Protein AF-A0ABD0YC78-F1 (afdb_monomer_lite)

Foldseek 3Di:
DDDDDDDDDDDDDDDDDDDDDDDDDDDDDDDDDDDDDDDDDDDDDDDDDDDDDDDDDDDDDDDDDDDDDDDDDDDDDDDDDDDDDDDPDPPDPDQDLALQPDDAAWAWDPVDFQKIFIHHGSHTDDIDGQDDCQRTDDRRDGHNAVDDDAFDQDQFAWAADQPWQQWIWTHHHRHTDIDGHPDCWGQARVVSGTDHDDPVRHSWHFFCVVAAQAKTATPNDQQKIFGHHPRGGSHIHGDPDPQWGADRVVSDTDHADPDAAWADDPPAFQKIWGWDDDPPRGTDTDIDGHDPQWGADRVVRDTDRHDD

Radius of gyration: 33.47 Å; chains: 1; bounding box: 71×98×92 Å

InterPro domains:
  IPR002557 Chitin binding domain [PF01607] (152-203)
  IPR002557 Chitin binding domain [PF01607] (257-305)
  IPR002557 Chitin binding domain [PS50940] (149-205)
  IPR002557 Chitin binding domain [PS50940] (254-303)
  IPR002557 Chitin binding domain [SM00494] (150-205)
  IPR002557 Chitin binding domain [SM00494] (251-306)
  IPR036508 Chitin binding domain superfamily [SSF57625] (145-208)
  IPR036508 Chitin binding domain superfamily [SSF57625] (256-305)

Structure (mmCIF, N/CA/C/O backbone):
data_AF-A0ABD0YC78-F1
#
_entry.id   AF-A0ABD0YC78-F1
#
loop_
_atom_site.group_PDB
_atom_site.id
_atom_site.type_symbol
_atom_site.label_atom_id
_atom_site.label_alt_id
_atom_site.label_comp_id
_atom_site.label_asym_id
_atom_site.label_entity_id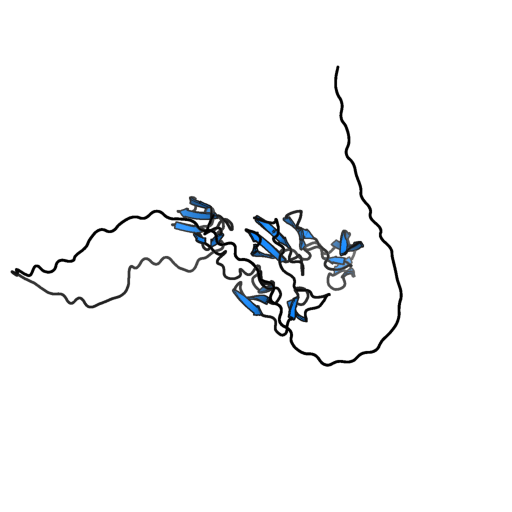
_atom_site.label_seq_id
_atom_site.pdbx_PDB_ins_code
_atom_site.Cartn_x
_atom_site.Cartn_y
_atom_site.Cartn_z
_atom_site.occupancy
_atom_site.B_iso_or_equiv
_atom_site.auth_seq_id
_atom_site.auth_comp_id
_atom_site.auth_asym_id
_atom_site.auth_atom_id
_atom_site.pdbx_PDB_model_num
ATOM 1 N N . MET A 1 1 ? -50.720 35.009 -24.749 1.00 33.09 1 MET A N 1
ATOM 2 C CA . MET A 1 1 ? -50.830 36.022 -23.675 1.00 33.09 1 MET A CA 1
ATOM 3 C C . MET A 1 1 ? -49.941 35.569 -22.532 1.00 33.09 1 MET A C 1
ATOM 5 O O . MET A 1 1 ? -50.171 34.441 -22.140 1.00 33.09 1 MET A O 1
ATOM 9 N N . LYS A 1 2 ? -48.999 36.417 -22.067 1.00 34.75 2 LYS A N 1
ATOM 10 C CA . LYS A 1 2 ? -48.222 36.370 -20.795 1.00 34.75 2 LYS A CA 1
ATOM 11 C C . LYS A 1 2 ? -47.576 35.023 -20.378 1.00 34.75 2 LYS A C 1
ATOM 13 O O . LYS A 1 2 ? -48.220 33.992 -20.393 1.00 34.75 2 LYS A O 1
ATOM 18 N N . GLU A 1 3 ? -46.329 34.940 -19.927 1.00 37.84 3 GLU A N 1
ATOM 19 C CA . GLU A 1 3 ? -45.264 35.925 -19.686 1.00 37.84 3 GLU A CA 1
ATOM 20 C C . GLU A 1 3 ? -43.910 35.181 -19.715 1.00 37.84 3 GLU A C 1
ATOM 22 O O . GLU A 1 3 ? -43.884 33.951 -19.699 1.00 37.84 3 GLU A O 1
ATOM 27 N N . ALA A 1 4 ? -42.789 35.904 -19.775 1.00 38.41 4 ALA A N 1
ATOM 28 C CA . ALA A 1 4 ? -41.445 35.320 -19.785 1.00 38.41 4 ALA A CA 1
ATOM 29 C C . ALA A 1 4 ? -40.557 35.990 -18.731 1.00 38.41 4 ALA A C 1
ATOM 31 O O . ALA A 1 4 ? -40.587 37.212 -18.607 1.00 38.41 4 ALA A O 1
ATOM 32 N N . VAL A 1 5 ? -39.718 35.210 -18.041 1.00 38.25 5 VAL A N 1
ATOM 33 C CA . VAL A 1 5 ? -38.558 35.712 -17.282 1.00 38.25 5 VAL A CA 1
ATOM 34 C C . VAL A 1 5 ? -37.389 34.743 -17.478 1.00 38.25 5 VAL A C 1
ATOM 36 O O . VAL A 1 5 ? -37.571 33.527 -17.471 1.00 38.25 5 VAL A O 1
ATOM 39 N N . PHE A 1 6 ? -36.193 35.292 -17.688 1.00 33.38 6 PHE A N 1
ATOM 40 C CA . PHE A 1 6 ? -34.953 34.580 -18.008 1.00 33.38 6 PHE A CA 1
ATOM 41 C C . PHE A 1 6 ? -33.788 35.242 -17.243 1.00 33.38 6 PHE A C 1
ATOM 43 O O . PHE A 1 6 ? -33.876 36.426 -16.930 1.00 33.38 6 PHE A O 1
ATOM 50 N N . PHE A 1 7 ? -32.693 34.498 -17.038 1.00 35.03 7 PHE A N 1
ATOM 51 C CA . PHE A 1 7 ? -31.395 34.917 -16.463 1.00 35.03 7 PHE A CA 1
ATOM 52 C C . PHE A 1 7 ? -31.320 35.311 -14.976 1.00 35.03 7 PHE A C 1
ATOM 54 O O . PHE A 1 7 ? -31.908 36.296 -14.554 1.00 35.03 7 PHE A O 1
ATOM 61 N N . ILE A 1 8 ? -30.378 34.672 -14.262 1.00 35.06 8 ILE A N 1
ATOM 62 C CA . ILE A 1 8 ? -29.254 35.384 -13.621 1.00 35.06 8 ILE A CA 1
ATOM 63 C C . ILE A 1 8 ? -27.955 34.596 -13.883 1.00 35.06 8 ILE A C 1
ATOM 65 O O . ILE A 1 8 ? -27.839 33.430 -13.514 1.00 35.06 8 ILE A O 1
ATOM 69 N N . LEU A 1 9 ? -26.967 35.260 -14.486 1.00 38.81 9 LEU A N 1
ATOM 70 C CA . LEU A 1 9 ? -25.542 34.922 -14.420 1.00 38.81 9 LEU A CA 1
ATOM 71 C C . LEU A 1 9 ? -24.838 36.145 -13.829 1.00 38.81 9 LEU A C 1
ATOM 73 O O . LEU A 1 9 ? -24.967 37.223 -14.400 1.00 38.81 9 LEU A O 1
ATOM 77 N N . CYS A 1 10 ? -24.057 35.979 -12.761 1.00 37.19 10 CYS A N 1
ATOM 78 C CA . CYS A 1 10 ? -23.107 36.998 -12.307 1.00 37.19 10 CYS A CA 1
ATOM 79 C C . CYS A 1 10 ? -21.804 36.335 -11.850 1.00 37.19 10 CYS A C 1
ATOM 81 O O . CYS A 1 10 ? -21.771 35.641 -10.837 1.00 37.19 10 CYS A O 1
ATOM 83 N N . ALA A 1 11 ? -20.725 36.586 -12.591 1.00 38.22 11 ALA A N 1
ATOM 84 C CA . ALA A 1 11 ? -19.365 36.420 -12.093 1.00 38.22 11 ALA A CA 1
ATOM 85 C C . ALA A 1 11 ? -18.939 37.705 -11.363 1.00 38.22 11 ALA A C 1
ATOM 87 O O . ALA A 1 11 ? -19.316 38.800 -11.777 1.00 38.22 11 ALA A O 1
ATOM 88 N N . GLY A 1 12 ? -18.138 37.577 -10.305 1.00 37.62 12 GLY A N 1
ATOM 89 C CA . GLY A 1 12 ? -17.638 38.708 -9.520 1.00 37.62 12 GLY A CA 1
ATOM 90 C C . GLY A 1 12 ? -16.152 38.564 -9.217 1.00 37.62 12 GLY A C 1
ATOM 91 O O . GLY A 1 12 ? -15.777 37.934 -8.233 1.00 37.62 12 GLY A O 1
ATOM 92 N N . PHE A 1 13 ? -15.309 39.148 -10.067 1.00 32.75 13 PHE A N 1
ATOM 93 C CA . PHE A 1 13 ? -13.886 39.360 -9.789 1.00 32.75 13 PHE A CA 1
ATOM 94 C C . PHE A 1 13 ? -13.741 40.621 -8.927 1.00 32.75 13 PHE A C 1
ATOM 96 O O . PHE A 1 13 ? -14.300 41.657 -9.282 1.00 32.75 13 PHE A O 1
ATOM 103 N N . VAL A 1 14 ? -12.955 40.575 -7.847 1.00 41.91 14 VAL A N 1
ATOM 104 C CA . VAL A 1 14 ? -12.524 41.784 -7.124 1.00 41.91 14 VAL A CA 1
ATOM 105 C C . VAL A 1 14 ? -11.009 41.755 -6.967 1.00 41.91 14 VAL A C 1
ATOM 107 O O . VAL A 1 14 ? -10.459 40.981 -6.188 1.00 41.91 14 VAL A O 1
ATOM 110 N N . LEU A 1 15 ? -10.341 42.619 -7.729 1.00 36.28 15 LEU A N 1
ATOM 111 C CA . LEU A 1 15 ? -8.956 43.020 -7.508 1.00 36.28 15 LEU A CA 1
ATOM 112 C C . LEU A 1 15 ? -8.956 44.279 -6.638 1.00 36.28 15 LEU A C 1
ATOM 114 O O . LEU A 1 15 ? -9.656 45.239 -6.954 1.00 36.28 15 LEU A O 1
ATOM 118 N N . ALA A 1 16 ? -8.131 44.302 -5.594 1.00 39.78 16 ALA A N 1
ATOM 119 C CA . ALA A 1 16 ? -7.843 45.508 -4.825 1.00 39.78 16 ALA A CA 1
ATOM 120 C C . ALA A 1 16 ? -6.333 45.599 -4.559 1.00 39.78 16 ALA A C 1
ATOM 122 O O . ALA A 1 16 ? -5.794 44.920 -3.688 1.00 39.78 16 ALA A O 1
ATOM 123 N N . HIS A 1 17 ? -5.650 46.440 -5.337 1.00 33.59 17 HIS A N 1
ATOM 124 C CA . HIS A 1 17 ? -4.273 46.862 -5.086 1.00 33.59 17 HIS A CA 1
ATOM 125 C C . HIS A 1 17 ? -4.280 48.220 -4.381 1.00 33.59 17 HIS A C 1
ATOM 127 O O . HIS A 1 17 ? -4.705 49.201 -4.984 1.00 33.59 17 HIS A O 1
ATOM 133 N N . THR A 1 18 ? -3.691 48.310 -3.187 1.00 41.38 18 THR A N 1
ATOM 134 C CA . THR A 1 18 ? -3.132 49.567 -2.656 1.00 41.38 18 THR A CA 1
ATOM 135 C C . THR A 1 18 ? -1.915 49.276 -1.779 1.00 41.38 18 THR A C 1
ATOM 137 O O . THR A 1 18 ? -2.042 48.656 -0.726 1.00 41.38 18 THR A O 1
ATOM 140 N N . HIS A 1 19 ? -0.741 49.755 -2.199 1.00 38.81 19 HIS A N 1
ATOM 141 C CA . HIS A 1 19 ? 0.405 49.967 -1.305 1.00 38.81 19 HIS A CA 1
ATOM 142 C C . HIS A 1 19 ? 0.116 51.148 -0.359 1.00 38.81 19 HIS A C 1
ATOM 144 O O . HIS A 1 19 ? -0.662 52.038 -0.710 1.00 38.81 19 HIS A O 1
ATOM 150 N N . PRO A 1 20 ? 0.787 51.205 0.802 1.00 50.81 20 PRO A N 1
ATOM 151 C CA . PRO A 1 20 ? 1.880 52.179 0.883 1.00 50.81 20 PRO A CA 1
ATOM 152 C C . PRO A 1 20 ? 3.180 51.625 1.496 1.00 50.81 20 PRO A C 1
ATOM 154 O O . PRO A 1 20 ? 3.199 50.629 2.213 1.00 50.81 20 PRO A O 1
ATOM 157 N N . GLN A 1 21 ? 4.281 52.308 1.187 1.00 45.38 21 GLN A N 1
ATOM 158 C CA . GLN A 1 21 ? 5.598 52.176 1.822 1.00 45.38 21 GLN A CA 1
ATOM 159 C C . GLN A 1 21 ? 5.680 53.109 3.040 1.00 45.38 21 GLN A C 1
ATOM 161 O O . GLN A 1 21 ? 5.222 54.239 2.917 1.00 45.38 21 GLN A O 1
ATOM 166 N N . PHE A 1 22 ? 6.334 52.708 4.141 1.00 35.59 22 PHE A N 1
ATOM 167 C CA . PHE A 1 22 ? 7.211 53.592 4.938 1.00 35.59 22 PHE A CA 1
ATOM 168 C C . PHE A 1 22 ? 8.137 52.790 5.883 1.00 35.59 22 PHE A C 1
ATOM 170 O O . PHE A 1 22 ? 7.939 51.600 6.114 1.00 35.59 22 PHE A O 1
ATOM 177 N N . ASN A 1 23 ? 9.209 53.443 6.345 1.00 34.31 23 ASN A N 1
ATOM 178 C CA . ASN A 1 23 ? 10.491 52.843 6.748 1.00 34.31 23 ASN A CA 1
ATOM 179 C C . ASN A 1 23 ? 10.675 52.496 8.245 1.00 34.31 23 ASN A C 1
ATOM 181 O O . ASN A 1 23 ? 10.179 53.193 9.120 1.00 34.31 23 ASN A O 1
ATOM 185 N N . ASN A 1 24 ? 11.575 51.526 8.481 1.00 35.75 24 ASN A N 1
ATOM 186 C CA . ASN A 1 24 ? 12.561 51.402 9.577 1.00 35.75 24 ASN A CA 1
ATOM 187 C C . ASN A 1 24 ? 12.169 51.681 11.048 1.00 35.75 24 ASN A C 1
ATOM 189 O O . ASN A 1 24 ? 12.083 52.841 11.449 1.00 35.75 24 ASN A O 1
ATOM 193 N N . LYS A 1 25 ? 12.292 50.646 11.907 1.00 32.78 25 LYS A N 1
ATOM 194 C CA . LYS A 1 25 ? 13.294 50.617 13.009 1.00 32.78 25 LYS A CA 1
ATOM 195 C C . LYS A 1 25 ? 13.407 49.262 13.746 1.00 32.78 25 LYS A C 1
ATOM 197 O O . LYS A 1 25 ? 12.453 48.785 14.336 1.00 32.78 25 LYS A O 1
ATOM 202 N N . ILE A 1 26 ? 14.620 48.704 13.702 1.00 36.53 26 ILE A N 1
ATOM 203 C CA . ILE A 1 26 ? 15.457 48.158 14.799 1.00 36.53 26 ILE A CA 1
ATOM 204 C C . ILE A 1 26 ? 14.764 47.568 16.064 1.00 36.53 26 ILE A C 1
ATOM 206 O O . ILE A 1 26 ? 14.107 48.267 16.826 1.00 36.53 26 ILE A O 1
ATOM 210 N N . VAL A 1 27 ? 15.078 46.285 16.301 1.00 38.22 27 VAL A N 1
ATOM 211 C CA . VAL A 1 27 ? 14.900 45.374 17.471 1.00 38.22 27 VAL A CA 1
ATOM 212 C C . VAL A 1 27 ? 15.685 45.908 18.707 1.00 38.22 27 VAL A C 1
ATOM 214 O O . VAL A 1 27 ? 16.769 46.441 18.457 1.00 38.22 27 VAL A O 1
ATOM 217 N N . PRO A 1 28 ? 15.242 45.804 19.999 1.00 47.34 28 PRO A N 1
ATOM 218 C CA . PRO A 1 28 ? 15.133 44.500 20.689 1.00 47.34 28 PRO A CA 1
ATOM 219 C C . PRO A 1 28 ? 14.121 44.285 21.848 1.00 47.34 28 PRO A C 1
ATOM 221 O O . PRO A 1 28 ? 13.825 45.194 22.609 1.00 47.34 28 PRO A O 1
ATOM 224 N N . ASP A 1 29 ? 13.723 43.006 21.976 1.00 33.97 29 ASP A N 1
ATOM 225 C CA . ASP A 1 29 ? 13.658 42.119 23.171 1.00 33.97 29 ASP A CA 1
ATOM 226 C C . ASP A 1 29 ? 13.006 42.564 24.515 1.00 33.97 29 ASP A C 1
ATOM 228 O O . ASP A 1 29 ? 12.782 43.736 24.789 1.00 33.97 29 ASP A O 1
ATOM 232 N N . TRP A 1 30 ? 12.795 41.567 25.387 1.00 35.56 30 TRP A N 1
ATOM 233 C CA . TRP A 1 30 ? 12.166 41.551 26.721 1.00 35.56 30 TRP A CA 1
ATOM 234 C C . TRP A 1 30 ? 10.632 41.482 26.717 1.00 35.56 30 TRP A C 1
ATOM 236 O O . TRP A 1 30 ? 9.927 42.367 26.242 1.00 35.56 30 TRP A O 1
ATOM 246 N N . GLY A 1 31 ? 10.110 40.376 27.260 1.00 29.91 31 GLY A N 1
ATOM 247 C CA . GLY A 1 31 ? 8.679 40.067 27.287 1.00 29.91 31 GLY A CA 1
ATOM 248 C C . GLY A 1 31 ? 8.011 40.295 28.644 1.00 29.91 31 GLY A C 1
ATOM 249 O O . GLY A 1 31 ? 8.639 40.698 29.620 1.00 29.91 31 GLY A O 1
ATOM 250 N N . SER A 1 32 ? 6.716 39.996 28.708 1.00 37.97 32 SER A N 1
ATOM 251 C CA . SER A 1 32 ? 5.996 39.583 29.923 1.00 37.97 32 SER A CA 1
ATOM 252 C C . SER A 1 32 ? 4.589 39.104 29.555 1.00 37.97 32 SER A C 1
ATOM 254 O O . SER A 1 32 ? 4.062 39.411 28.486 1.00 37.97 32 SER A O 1
ATOM 256 N N . GLU A 1 33 ? 4.019 38.282 30.429 1.00 32.91 33 GLU A N 1
ATOM 257 C CA . GLU A 1 33 ? 2.733 37.609 30.256 1.00 32.91 33 GLU A CA 1
ATOM 258 C C . GLU A 1 33 ? 1.562 38.600 30.280 1.00 32.91 33 GLU A C 1
ATOM 260 O O . GLU A 1 33 ? 1.473 39.414 31.195 1.00 32.91 33 GLU A O 1
ATOM 265 N N . TRP A 1 34 ? 0.596 38.453 29.366 1.00 33.41 34 TRP A N 1
ATOM 266 C CA . TRP A 1 34 ? -0.768 38.946 29.586 1.00 33.41 34 TRP A CA 1
ATOM 267 C C . TRP A 1 34 ? -1.801 37.918 29.130 1.00 33.41 34 TRP A C 1
ATOM 269 O O . TRP A 1 34 ? -1.758 37.395 28.017 1.00 33.41 34 TRP A O 1
ATOM 279 N N . TRP A 1 35 ? -2.728 37.626 30.038 1.00 31.42 35 TRP A N 1
ATOM 280 C CA . TRP A 1 35 ? -3.799 36.652 29.878 1.00 31.42 35 TRP A CA 1
ATOM 281 C C . TRP A 1 35 ? -4.974 37.251 29.105 1.00 31.42 35 TRP A C 1
ATOM 283 O O . TRP A 1 35 ? -5.515 38.266 29.536 1.00 31.42 35 TRP A O 1
ATOM 293 N N . LEU A 1 36 ? -5.459 36.571 28.061 1.00 36.22 36 LEU A N 1
ATOM 294 C CA . LEU A 1 36 ? -6.825 36.754 27.556 1.00 36.22 36 LEU A CA 1
ATOM 295 C C . LEU A 1 36 ? -7.428 35.409 27.127 1.00 36.22 36 LEU A C 1
ATOM 297 O O . LEU A 1 36 ? -7.083 34.851 26.087 1.00 36.22 36 LEU A O 1
ATOM 301 N N . ASN A 1 37 ? -8.362 34.910 27.938 1.00 33.62 37 ASN A N 1
ATOM 302 C CA . ASN A 1 37 ? -9.218 33.775 27.596 1.00 33.62 37 ASN A CA 1
ATOM 303 C C . ASN A 1 37 ? -10.311 34.219 26.606 1.00 33.62 37 ASN A C 1
ATOM 305 O O . ASN A 1 37 ? -11.051 35.152 26.928 1.00 33.62 37 ASN A O 1
ATOM 309 N N . PRO A 1 38 ? -10.525 33.525 25.476 1.00 45.53 38 PRO A N 1
ATOM 310 C CA . PRO A 1 38 ? -11.805 33.570 24.788 1.00 45.53 38 PRO A CA 1
ATOM 311 C C . PRO A 1 38 ? -12.813 32.672 25.520 1.00 45.53 38 PRO A C 1
ATOM 313 O O . PRO A 1 38 ? -12.663 31.452 25.583 1.00 45.53 38 PRO A O 1
ATOM 316 N N . VAL A 1 39 ? -13.857 33.290 26.071 1.00 34.06 39 VAL A N 1
ATOM 317 C CA . VAL A 1 39 ? -15.034 32.591 26.601 1.00 34.06 39 VAL A CA 1
ATOM 318 C C . VAL A 1 39 ? -15.729 31.854 25.454 1.00 34.06 39 VAL A C 1
ATOM 320 O O . VAL A 1 39 ? -16.165 32.486 24.494 1.00 34.06 39 VAL A O 1
ATOM 323 N N . VAL A 1 40 ? -15.870 30.531 25.561 1.00 36.34 40 VAL A N 1
ATOM 324 C CA . VAL A 1 40 ? -16.740 29.740 24.679 1.00 36.34 40 VAL A CA 1
ATOM 325 C C . VAL A 1 40 ? -17.978 29.345 25.471 1.00 36.34 40 VAL A C 1
ATOM 327 O O . VAL A 1 40 ? -17.890 28.620 26.460 1.00 36.34 40 VAL A O 1
ATOM 330 N N . SER A 1 41 ? -19.133 29.848 25.043 1.00 35.50 41 SER A N 1
ATOM 331 C CA . SER A 1 41 ? -20.428 29.563 25.660 1.00 35.50 41 SER A CA 1
ATOM 332 C C . SER A 1 41 ? -20.852 28.115 25.418 1.00 35.50 41 SER A C 1
ATOM 334 O O . SER A 1 41 ? -21.060 27.704 24.274 1.00 35.50 41 SER A O 1
ATOM 336 N N . VAL A 1 42 ? -21.040 27.366 26.504 1.00 33.94 42 VAL A N 1
ATOM 337 C CA . VAL A 1 42 ? -21.751 26.084 26.486 1.00 33.94 42 VAL A CA 1
ATOM 338 C C . VAL A 1 42 ? -23.238 26.371 26.279 1.00 33.94 42 VAL A C 1
ATOM 340 O O . VAL A 1 42 ? -23.809 27.212 26.968 1.00 33.94 42 VAL A O 1
ATOM 343 N N . CYS A 1 43 ? -23.860 25.695 25.314 1.00 33.72 43 CYS A N 1
ATOM 344 C CA . CYS A 1 43 ? -25.313 25.696 25.166 1.00 33.72 43 CYS A CA 1
ATOM 345 C C . CYS A 1 43 ? -25.877 24.511 25.953 1.00 33.72 43 CYS A C 1
ATOM 347 O O . CYS A 1 43 ? -25.851 23.383 25.457 1.00 33.72 43 CYS A O 1
ATOM 349 N N . ASP A 1 44 ? -26.369 24.766 27.164 1.00 30.22 44 ASP A N 1
ATOM 350 C CA . ASP A 1 44 ? -27.111 23.769 27.933 1.00 30.22 44 ASP A CA 1
ATOM 351 C C . ASP A 1 44 ? -28.461 23.478 27.265 1.00 30.22 44 ASP A C 1
ATOM 353 O O . ASP A 1 44 ? -29.280 24.374 27.055 1.00 30.22 44 ASP A O 1
ATOM 357 N N . TYR A 1 45 ? -28.706 22.205 26.956 1.00 33.12 45 TYR A N 1
ATOM 358 C CA . TYR A 1 45 ? -30.030 21.712 26.586 1.00 33.12 45 TYR A CA 1
ATOM 359 C C . TYR A 1 45 ? -30.706 21.129 27.827 1.00 33.12 45 TYR A C 1
ATOM 361 O O . TYR A 1 45 ? -30.425 20.000 28.230 1.00 33.12 45 TYR A O 1
ATOM 369 N N . HIS A 1 46 ? -31.628 21.893 28.412 1.00 30.48 46 HIS A N 1
ATOM 370 C CA . HIS A 1 46 ? -32.603 21.350 29.353 1.00 30.48 46 HIS A CA 1
ATOM 371 C C . HIS A 1 46 ? -33.563 20.408 28.612 1.00 30.48 46 HIS A C 1
ATOM 373 O O . HIS A 1 46 ? -34.187 20.798 27.625 1.00 30.48 46 HIS A O 1
ATOM 379 N N . ALA A 1 47 ? -33.716 19.189 29.124 1.00 36.72 47 ALA A N 1
ATOM 380 C CA . ALA A 1 47 ? -34.808 18.289 28.776 1.00 36.72 47 ALA A CA 1
ATOM 381 C C . ALA A 1 47 ? -35.431 17.776 30.078 1.00 36.72 47 ALA A C 1
ATOM 383 O O . ALA A 1 47 ? -34.778 17.091 30.866 1.00 36.72 47 ALA A O 1
ATOM 384 N N . GLU A 1 48 ? -36.677 18.168 30.321 1.00 37.53 48 GLU A N 1
ATOM 385 C CA . GLU A 1 48 ? -37.444 17.791 31.506 1.00 37.53 48 GLU A CA 1
ATOM 386 C C . GLU A 1 48 ? -37.907 16.331 31.395 1.00 37.53 48 GLU A C 1
ATOM 388 O O . GLU A 1 48 ? -38.312 15.872 30.325 1.00 37.53 48 GLU A O 1
ATOM 393 N N . GLY A 1 49 ? -37.849 15.593 32.504 1.00 33.91 49 GLY A N 1
ATOM 394 C CA . GLY A 1 49 ? -38.430 14.255 32.618 1.00 33.91 49 GLY A CA 1
ATOM 395 C C . GLY A 1 49 ? -39.688 14.273 33.493 1.00 33.91 49 GLY A C 1
ATOM 396 O O . GLY A 1 49 ? -39.792 15.134 34.367 1.00 33.91 49 GLY A O 1
ATOM 397 N N . PRO A 1 50 ? -40.628 13.330 33.313 1.00 47.03 50 PRO A N 1
ATOM 398 C CA . PRO A 1 50 ? -41.716 13.113 34.257 1.00 47.03 50 PRO A CA 1
ATOM 399 C C . PRO A 1 50 ? -41.324 12.128 35.372 1.00 47.03 50 PRO A C 1
ATOM 401 O O . PRO A 1 50 ? -40.595 11.157 35.153 1.00 47.03 50 PRO A O 1
ATOM 404 N N . GLU A 1 51 ? -41.851 12.382 36.567 1.00 33.19 51 GLU A N 1
ATOM 405 C CA . GLU A 1 51 ? -41.729 11.541 37.761 1.00 33.19 51 GLU A CA 1
ATOM 406 C C . GLU A 1 51 ? -42.365 10.152 37.576 1.00 33.19 51 GLU A C 1
ATOM 408 O O . GLU A 1 51 ? -43.343 9.994 36.844 1.00 33.19 51 GLU A O 1
ATOM 413 N N . PHE A 1 52 ? -41.889 9.160 38.337 1.00 34.59 52 PHE A N 1
ATOM 414 C CA . PHE A 1 52 ? -42.749 8.053 38.759 1.00 34.59 52 PHE A CA 1
ATOM 415 C C . PHE A 1 52 ? -42.388 7.575 40.164 1.00 34.59 52 PHE A C 1
ATOM 417 O O . PHE A 1 52 ? -41.215 7.420 40.505 1.00 34.59 52 PHE A O 1
ATOM 424 N N . ASP A 1 53 ? -43.420 7.373 40.977 1.00 33.06 53 ASP A N 1
ATOM 425 C CA . ASP A 1 53 ? -43.301 7.401 42.429 1.00 33.06 53 ASP A CA 1
ATOM 426 C C . ASP A 1 53 ? -43.139 6.018 43.092 1.00 33.06 53 ASP A C 1
ATOM 428 O O . ASP A 1 53 ? -43.549 4.970 42.591 1.00 33.06 53 ASP A O 1
ATOM 432 N N . SER A 1 54 ? -42.548 6.081 44.280 1.00 34.19 54 SER A N 1
ATOM 433 C CA . SER A 1 54 ? -42.333 5.061 45.309 1.00 34.19 54 SER A CA 1
ATOM 434 C C . SER A 1 54 ? -43.417 3.983 45.505 1.00 34.19 54 SER A C 1
ATOM 436 O O . SER A 1 54 ? -44.580 4.309 45.734 1.00 34.19 54 SER A O 1
ATOM 438 N N . LEU A 1 55 ? -43.005 2.711 45.679 1.00 33.34 55 LEU A N 1
ATOM 439 C CA . LEU A 1 55 ? -43.649 1.788 46.635 1.00 33.34 55 LEU A CA 1
ATOM 440 C C . LEU A 1 55 ? -42.685 0.750 47.270 1.00 33.34 55 LEU A C 1
ATOM 442 O O . LEU A 1 55 ? -41.969 0.034 46.582 1.00 33.34 55 LEU A O 1
ATOM 446 N N . ARG A 1 56 ? -42.756 0.678 48.614 1.00 33.41 56 ARG A N 1
ATOM 447 C CA . ARG A 1 56 ? -42.566 -0.448 49.579 1.00 33.41 56 ARG A CA 1
ATOM 448 C C . ARG A 1 56 ? -42.151 -1.840 49.030 1.00 33.41 56 ARG A C 1
ATOM 450 O O . ARG A 1 56 ? -42.683 -2.293 48.032 1.00 33.41 56 ARG A O 1
ATOM 457 N N . GLY A 1 57 ? -41.369 -2.676 49.728 1.00 28.72 57 GLY A N 1
ATOM 458 C CA . GLY A 1 57 ? -40.820 -2.595 51.090 1.00 28.72 57 GLY A CA 1
ATOM 459 C C . GLY A 1 57 ? -40.871 -3.944 51.849 1.00 28.72 57 GLY A C 1
ATOM 460 O O . GLY A 1 57 ? -41.814 -4.706 51.688 1.00 28.72 57 GLY A O 1
ATOM 461 N N . GLN A 1 58 ? -39.898 -4.150 52.750 1.00 32.88 58 GLN A N 1
ATOM 462 C CA . GLN A 1 58 ? -39.821 -5.161 53.831 1.00 32.88 58 GLN A CA 1
ATOM 463 C C . GLN A 1 58 ? -39.483 -6.639 53.527 1.00 32.88 58 GLN A C 1
ATOM 465 O O . GLN A 1 58 ? -39.983 -7.289 52.616 1.00 32.88 58 GLN A O 1
ATOM 470 N N . SER A 1 59 ? -38.627 -7.167 54.407 1.00 33.47 59 SER A N 1
ATOM 471 C CA . SER A 1 59 ? -38.211 -8.561 54.556 1.00 33.47 59 SER A CA 1
ATOM 472 C C . SER A 1 59 ? -39.071 -9.301 55.586 1.00 33.47 59 SER A C 1
ATOM 474 O O . SER A 1 59 ? -39.577 -8.683 56.519 1.00 33.47 59 SER A O 1
ATOM 476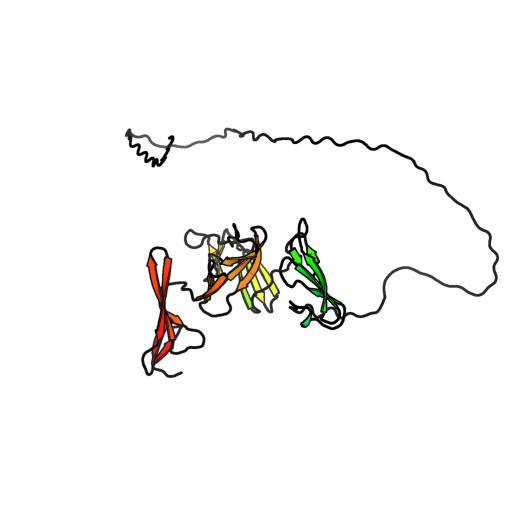 N N . TRP A 1 60 ? -39.138 -10.634 55.495 1.00 30.53 60 TRP A N 1
ATOM 477 C CA . TRP A 1 60 ? -39.548 -11.489 56.617 1.00 30.53 60 TRP A CA 1
ATOM 478 C C . TRP A 1 60 ? -38.636 -12.709 56.776 1.00 30.53 60 TRP A C 1
ATOM 480 O O . TRP A 1 60 ? -38.083 -13.243 55.816 1.00 30.53 60 TRP A O 1
ATOM 490 N N . LEU A 1 61 ? -38.449 -13.112 58.033 1.00 31.56 61 LEU A N 1
ATOM 491 C CA . LEU A 1 61 ? -37.515 -14.140 58.492 1.00 31.56 61 LEU A CA 1
ATOM 492 C C . LEU A 1 61 ? -38.250 -15.404 58.964 1.00 31.56 61 LEU A C 1
ATOM 494 O O . LEU A 1 61 ? -39.289 -15.304 59.602 1.00 31.56 61 LEU A O 1
ATOM 498 N N . LYS A 1 62 ? -37.569 -16.551 58.813 1.00 31.61 62 LYS A N 1
ATOM 499 C CA . LYS A 1 62 ? -37.671 -17.781 59.634 1.00 31.61 62 LYS A CA 1
ATOM 500 C C . LYS A 1 62 ? -39.027 -18.515 59.710 1.00 31.61 62 LYS A C 1
ATOM 502 O O . LYS A 1 62 ? -39.937 -18.112 60.421 1.00 31.61 62 LYS A O 1
ATOM 507 N N . ALA A 1 63 ? -39.005 -19.765 59.249 1.00 30.91 63 ALA A N 1
ATOM 508 C CA . ALA A 1 63 ? -39.643 -20.885 59.949 1.00 30.91 63 ALA A CA 1
ATOM 509 C C . ALA A 1 63 ? -38.624 -22.035 60.082 1.00 30.91 63 ALA A C 1
ATOM 511 O O . ALA A 1 63 ? -37.717 -22.155 59.257 1.00 30.91 63 ALA A O 1
ATOM 512 N N . LYS A 1 64 ? -38.713 -22.834 61.153 1.00 29.80 64 LYS A N 1
ATOM 513 C CA . LYS A 1 64 ? -37.665 -23.782 61.572 1.00 29.80 64 LYS A CA 1
ATOM 514 C C . LYS A 1 64 ? -38.253 -25.183 61.788 1.00 29.80 64 LYS A C 1
ATOM 516 O O . LYS A 1 64 ? -39.213 -25.317 62.532 1.00 29.80 64 LYS A O 1
ATOM 521 N N . SER A 1 65 ? -37.603 -26.190 61.198 1.00 30.42 65 SER A N 1
ATOM 522 C CA . SER A 1 65 ? -37.487 -27.592 61.657 1.00 30.42 65 SER A CA 1
ATOM 523 C C . SER A 1 65 ? -38.724 -28.386 62.125 1.00 30.42 65 SER A C 1
ATOM 525 O O . SER A 1 65 ? -39.249 -28.147 63.209 1.00 30.42 65 SER A O 1
ATOM 527 N N . ALA A 1 66 ? -38.970 -29.517 61.456 1.00 29.75 66 ALA A N 1
ATOM 528 C CA . ALA A 1 66 ? -39.332 -30.778 62.112 1.00 29.75 66 ALA A CA 1
ATOM 529 C C . ALA A 1 66 ? -38.672 -31.952 61.359 1.00 29.75 66 ALA A C 1
ATOM 531 O O . ALA A 1 66 ? -38.719 -31.993 60.132 1.00 29.75 66 ALA A O 1
ATOM 532 N N . SER A 1 67 ? -38.043 -32.885 62.083 1.00 31.42 67 SER A N 1
ATOM 533 C CA . SER A 1 67 ? -37.218 -33.961 61.506 1.00 31.42 67 SER A CA 1
ATOM 534 C C . SER A 1 67 ? -37.609 -35.337 62.051 1.00 31.42 67 SER A C 1
ATOM 536 O O . SER A 1 67 ? -37.654 -35.518 63.266 1.00 31.42 67 SER A O 1
ATOM 538 N N . LYS A 1 68 ? -37.795 -36.324 61.166 1.00 27.84 68 LYS A N 1
ATOM 539 C CA . LYS A 1 68 ? -37.674 -37.772 61.444 1.00 27.84 68 LYS A CA 1
ATOM 540 C C . LYS A 1 68 ? -37.587 -38.499 60.088 1.00 27.84 68 LYS A C 1
ATOM 542 O O . LYS A 1 68 ? -38.563 -38.485 59.356 1.00 27.84 68 LYS A O 1
ATOM 547 N N . ALA A 1 69 ? -36.434 -38.922 59.568 1.00 30.19 69 ALA A N 1
ATOM 548 C CA . ALA A 1 69 ? -35.358 -39.777 60.094 1.00 30.19 69 ALA A CA 1
ATOM 549 C C . ALA A 1 69 ? -35.673 -41.284 60.023 1.00 30.19 69 ALA A C 1
ATOM 551 O O . ALA A 1 69 ? -36.291 -41.830 60.928 1.00 30.19 69 ALA A O 1
ATOM 552 N N . LEU A 1 70 ? -35.187 -41.896 58.936 1.00 28.80 70 LEU A N 1
ATOM 553 C CA . LEU A 1 70 ? -34.711 -43.275 58.705 1.00 28.80 70 LEU A CA 1
ATOM 554 C C . LEU A 1 70 ? -34.120 -43.196 57.276 1.00 28.80 70 LEU A C 1
ATOM 556 O O . LEU A 1 70 ? -34.872 -42.966 56.338 1.00 28.80 70 LEU A O 1
ATOM 560 N N . GLY A 1 71 ? -32.809 -43.006 57.078 1.00 28.19 71 GLY A N 1
ATOM 561 C CA . GLY A 1 71 ? -31.764 -44.043 57.139 1.00 28.19 71 GLY A CA 1
ATOM 562 C C . GLY A 1 71 ? -31.664 -44.727 55.760 1.00 28.19 71 GLY A C 1
ATOM 563 O O . GLY A 1 71 ? -32.690 -45.145 55.248 1.00 28.19 71 GLY A O 1
ATOM 564 N N . VAL A 1 72 ? -30.531 -44.879 55.064 1.00 33.19 72 VAL A N 1
ATOM 565 C CA . VAL A 1 72 ? -29.083 -44.720 55.343 1.00 33.19 72 VAL A CA 1
ATOM 566 C C . VAL A 1 72 ? -28.411 -44.421 53.972 1.00 33.19 72 VAL A C 1
ATOM 568 O O . VAL A 1 72 ? -28.857 -44.986 52.981 1.00 33.19 72 VAL A O 1
ATOM 571 N N . SER A 1 73 ? -27.388 -43.575 53.763 1.00 33.94 73 SER A N 1
ATOM 572 C CA . SER A 1 73 ? -26.469 -42.829 54.649 1.00 33.94 73 SER A CA 1
ATOM 573 C C . SER A 1 73 ? -26.152 -41.410 54.092 1.00 33.94 73 SER A C 1
ATOM 575 O O . SER A 1 73 ? -26.933 -40.852 53.326 1.00 33.94 73 SER A O 1
ATOM 577 N N . GLN A 1 74 ? -25.005 -40.827 54.467 1.00 28.59 74 GLN A N 1
ATOM 578 C CA . GLN A 1 74 ? -24.442 -39.528 54.040 1.00 28.59 74 GLN A CA 1
ATOM 579 C C . GLN A 1 74 ? -23.147 -39.754 53.215 1.00 28.59 74 GLN A C 1
ATOM 581 O O . GLN A 1 74 ? -22.485 -40.767 53.414 1.00 28.59 74 GLN A O 1
ATOM 586 N N . ALA A 1 75 ? -22.736 -38.968 52.211 1.00 30.72 75 ALA A N 1
ATOM 587 C CA . ALA A 1 75 ? -22.753 -37.516 51.968 1.00 30.72 75 ALA A CA 1
ATOM 588 C C . ALA A 1 75 ? -21.638 -36.718 52.684 1.00 30.72 75 ALA A C 1
ATOM 590 O O . ALA A 1 75 ? -21.719 -36.460 53.880 1.00 30.72 75 ALA A O 1
ATOM 591 N N . VAL A 1 76 ? -20.672 -36.213 51.902 1.00 29.28 76 VAL A N 1
ATOM 592 C CA . VAL A 1 76 ? -19.944 -34.960 52.180 1.00 29.28 76 VAL A CA 1
ATOM 593 C C . VAL A 1 76 ? -19.892 -34.148 50.885 1.00 29.28 76 VAL A C 1
ATOM 595 O O . VAL A 1 76 ? -19.234 -34.532 49.922 1.00 29.28 76 VAL A O 1
ATOM 598 N N . LEU A 1 77 ? -20.608 -33.023 50.864 1.00 31.30 77 LEU A N 1
ATOM 599 C CA . LEU A 1 77 ? -20.464 -31.970 49.856 1.00 31.30 77 LEU A CA 1
ATOM 600 C C . LEU A 1 77 ? -19.401 -30.976 50.333 1.00 31.30 77 LEU A C 1
ATOM 602 O O . LEU A 1 77 ? -19.432 -30.555 51.488 1.00 31.30 77 LEU A O 1
ATOM 606 N N . GLY A 1 78 ? -18.504 -30.561 49.437 1.00 26.27 78 GLY A N 1
ATOM 607 C CA . GLY A 1 78 ? -17.411 -29.649 49.768 1.00 26.27 78 GLY A CA 1
ATOM 608 C C . GLY A 1 78 ? -16.888 -28.867 48.566 1.00 26.27 78 GLY A C 1
ATOM 609 O O . GLY A 1 78 ? -15.845 -29.209 48.037 1.00 26.27 78 GLY A O 1
ATOM 610 N N . GLN A 1 79 ? -17.600 -27.790 48.215 1.00 31.50 79 GLN A N 1
ATOM 611 C CA . GLN A 1 79 ? -17.126 -26.617 47.457 1.00 31.50 79 GLN A CA 1
ATOM 612 C C . GLN A 1 79 ? -16.599 -26.778 46.007 1.00 31.50 79 GLN A C 1
ATOM 614 O O . GLN A 1 79 ? -15.571 -27.381 45.754 1.00 31.50 79 GLN A O 1
ATOM 619 N N . SER A 1 80 ? -17.193 -25.961 45.122 1.00 36.41 80 SER A N 1
ATOM 620 C CA . SER A 1 80 ? -16.534 -25.215 44.028 1.00 36.41 80 SER A CA 1
ATOM 621 C C . SER A 1 80 ? -15.946 -25.949 42.801 1.00 36.41 80 SER A C 1
ATOM 623 O O . SER A 1 80 ? -15.261 -26.955 42.894 1.00 36.41 80 SER A O 1
ATOM 625 N N . ASN A 1 81 ? -16.101 -25.282 41.647 1.00 29.39 81 ASN A N 1
ATOM 626 C CA . ASN A 1 81 ? -15.431 -25.489 40.350 1.00 29.39 81 ASN A CA 1
ATOM 627 C C . ASN A 1 81 ? -15.756 -26.735 39.483 1.00 29.39 81 ASN A C 1
ATOM 629 O O . ASN A 1 81 ? -15.507 -27.873 39.848 1.00 29.39 81 ASN A O 1
ATOM 633 N N . ARG A 1 82 ? -16.121 -26.420 38.225 1.00 34.09 82 ARG A N 1
ATOM 634 C CA . ARG A 1 82 ? -15.769 -27.093 36.950 1.00 34.09 82 ARG A CA 1
ATOM 635 C C . ARG A 1 82 ? -16.061 -28.595 36.781 1.00 34.09 82 ARG A C 1
ATOM 637 O O . ARG A 1 82 ? -15.315 -29.438 37.261 1.00 34.09 82 ARG A O 1
ATOM 644 N N . ASN A 1 83 ? -16.986 -28.909 35.868 1.00 27.95 83 ASN A N 1
ATOM 645 C CA . ASN A 1 83 ? -16.676 -29.440 34.521 1.00 27.95 83 ASN A CA 1
ATOM 646 C C . ASN A 1 83 ? -17.940 -30.029 33.865 1.00 27.95 83 ASN A C 1
ATOM 648 O O . ASN A 1 83 ? -18.522 -30.973 34.387 1.00 27.95 83 ASN A O 1
ATOM 652 N N . ILE A 1 84 ? -18.307 -29.534 32.679 1.00 32.25 84 ILE A N 1
ATOM 653 C CA . ILE A 1 84 ? -19.175 -30.254 31.734 1.00 32.25 84 ILE A CA 1
ATOM 654 C C . ILE A 1 84 ? -18.302 -30.576 30.512 1.00 32.25 84 ILE A C 1
ATOM 656 O O . ILE A 1 84 ? -17.847 -29.641 29.851 1.00 32.25 84 ILE A O 1
ATOM 660 N N . PRO A 1 85 ? -18.014 -31.855 30.216 1.00 30.88 85 PRO A N 1
ATOM 661 C CA . PRO A 1 85 ? -17.105 -32.216 29.139 1.00 30.88 85 PRO A CA 1
ATOM 662 C C . PRO A 1 85 ? -17.858 -32.467 27.827 1.00 30.88 85 PRO A C 1
ATOM 664 O O . PRO A 1 85 ? -18.274 -33.586 27.549 1.00 30.88 85 PRO A O 1
ATOM 667 N N . TYR A 1 86 ? -17.936 -31.447 26.973 1.00 28.81 86 TYR A N 1
ATOM 668 C CA . TYR A 1 86 ? -17.959 -31.658 25.524 1.00 28.81 86 TYR A CA 1
ATOM 669 C C . TYR A 1 86 ? -16.928 -30.736 24.876 1.00 28.81 86 TYR A C 1
ATOM 671 O O . TYR A 1 86 ? -17.077 -29.516 24.844 1.00 28.81 86 TYR A O 1
ATOM 679 N N . LEU A 1 87 ? -15.838 -31.347 24.411 1.00 26.64 87 LEU A N 1
ATOM 680 C CA . LEU A 1 87 ? -14.713 -30.672 23.777 1.00 26.64 87 LEU A CA 1
ATOM 681 C C . LEU A 1 87 ? -15.100 -30.225 22.362 1.00 26.64 87 LEU A C 1
ATOM 683 O O . LEU A 1 87 ? -14.963 -30.991 21.410 1.00 26.64 87 LEU A O 1
ATOM 687 N N . LEU A 1 88 ? -15.532 -28.972 22.211 1.00 26.00 88 LEU A N 1
ATOM 688 C CA . LEU A 1 88 ? -15.426 -28.283 20.925 1.00 26.00 88 LEU A CA 1
ATOM 689 C C . LEU A 1 88 ? -14.014 -27.707 20.796 1.00 26.00 88 LEU A C 1
ATOM 691 O O . LEU A 1 88 ? -13.528 -26.977 21.659 1.00 26.00 88 LEU A O 1
ATOM 695 N N . ASN A 1 89 ? -13.330 -28.129 19.736 1.00 24.06 89 ASN A N 1
ATOM 696 C CA . ASN A 1 89 ? -11.897 -27.950 19.561 1.00 24.06 89 ASN A CA 1
ATOM 697 C C . ASN A 1 89 ? -11.584 -26.497 19.156 1.00 24.06 89 ASN A C 1
ATOM 699 O O . ASN A 1 89 ? -11.936 -26.056 18.065 1.00 24.06 89 ASN A O 1
ATOM 703 N N . LEU A 1 90 ? -10.927 -25.748 20.041 1.00 28.02 90 LEU A N 1
ATOM 704 C CA . LEU A 1 90 ? -10.761 -24.287 19.966 1.00 28.02 90 LEU A CA 1
ATOM 705 C C . LEU A 1 90 ? -9.593 -23.846 19.051 1.00 28.02 90 LEU A C 1
ATOM 707 O O . LEU A 1 90 ? -8.848 -22.924 19.368 1.00 28.02 90 LEU A O 1
ATOM 711 N N . SER A 1 91 ? -9.391 -24.547 17.930 1.00 27.69 91 SER A N 1
ATOM 712 C CA . SER A 1 91 ? -8.176 -24.462 17.098 1.00 27.69 91 SER A CA 1
ATOM 713 C C . SER A 1 91 ? -8.411 -24.191 15.603 1.00 27.69 91 SER A C 1
ATOM 715 O O . SER A 1 91 ? -7.457 -24.196 14.828 1.00 27.69 91 SER A O 1
ATOM 717 N N . THR A 1 92 ? -9.646 -23.886 15.186 1.00 28.23 92 THR A N 1
ATOM 718 C CA . THR A 1 92 ? -9.984 -23.555 13.786 1.00 28.23 92 THR A CA 1
ATOM 719 C C . THR A 1 92 ? -10.790 -22.261 13.654 1.00 28.23 92 THR A C 1
ATOM 721 O O . THR A 1 92 ? -11.870 -22.250 13.064 1.00 28.23 92 THR A O 1
ATOM 724 N N . PHE A 1 93 ? -10.234 -21.140 14.127 1.00 36.72 93 PHE A N 1
ATOM 725 C CA . PHE A 1 93 ? -10.586 -19.818 13.586 1.00 36.72 93 PHE A CA 1
ATOM 726 C C . PHE A 1 93 ? -9.956 -19.663 12.195 1.00 36.72 93 PHE A C 1
ATOM 728 O O . PHE A 1 93 ? -8.978 -18.953 11.975 1.00 36.72 93 PHE A O 1
ATOM 735 N N . SER A 1 94 ? -10.487 -20.442 11.257 1.00 37.84 94 SER A N 1
ATOM 736 C CA . SER A 1 94 ? -10.159 -20.369 9.841 1.00 37.84 94 SER A CA 1
ATOM 737 C C . SER A 1 94 ? -10.853 -19.157 9.215 1.00 37.84 94 SER A C 1
ATOM 739 O O . SER A 1 94 ? -11.907 -18.733 9.681 1.00 37.84 94 SER A O 1
ATOM 741 N N . ASN A 1 95 ? -10.285 -18.629 8.127 1.00 52.56 95 ASN A N 1
ATOM 742 C CA . ASN A 1 95 ? -10.788 -17.469 7.375 1.00 52.56 95 ASN A CA 1
ATOM 743 C C . ASN A 1 95 ? -12.084 -17.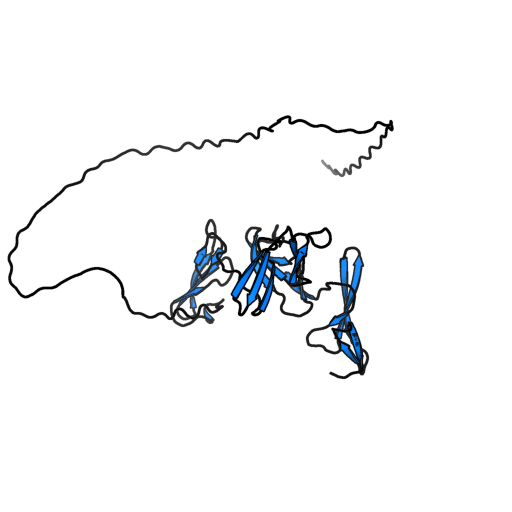772 6.578 1.00 52.56 95 ASN A C 1
ATOM 745 O O . ASN A 1 95 ? -12.167 -17.498 5.380 1.00 52.56 95 ASN A O 1
ATOM 749 N N . VAL A 1 96 ? -13.074 -18.388 7.227 1.00 61.62 96 VAL A N 1
ATOM 750 C CA . VAL A 1 96 ? -14.357 -18.829 6.667 1.00 61.62 96 VAL A CA 1
ATOM 751 C C . VAL A 1 96 ? -15.234 -17.604 6.422 1.00 61.62 96 VAL A C 1
ATOM 753 O O . VAL A 1 96 ? -15.758 -17.005 7.359 1.00 61.62 96 VAL A O 1
ATOM 756 N N . LYS A 1 97 ? -15.376 -17.221 5.150 1.00 73.38 97 LYS A N 1
ATOM 757 C CA . LYS A 1 97 ? -16.211 -16.082 4.726 1.00 73.38 97 LYS A CA 1
ATOM 758 C C . LYS A 1 97 ? -17.623 -16.485 4.300 1.00 73.38 97 LYS A C 1
ATOM 760 O O . LYS A 1 97 ? -18.469 -15.611 4.171 1.00 73.38 97 LYS A O 1
ATOM 765 N N . ASN A 1 98 ? -17.873 -17.780 4.097 1.00 83.75 98 ASN A N 1
ATOM 766 C CA . ASN A 1 98 ? -19.162 -18.319 3.667 1.00 83.75 98 ASN A CA 1
ATOM 767 C C . ASN A 1 98 ? -19.527 -19.552 4.495 1.00 83.75 98 ASN A C 1
ATOM 769 O O . ASN A 1 98 ? -18.653 -20.352 4.835 1.00 83.75 98 ASN A O 1
ATOM 773 N N . CYS A 1 99 ? -20.823 -19.783 4.718 1.00 80.62 99 CYS A N 1
ATOM 774 C CA . CYS A 1 99 ? -21.286 -20.994 5.395 1.00 80.62 99 CYS A CA 1
ATOM 775 C C . CYS A 1 99 ? -20.867 -22.299 4.693 1.00 80.62 99 CYS A C 1
ATOM 777 O O . CYS A 1 99 ? -20.616 -23.283 5.382 1.00 80.62 99 CYS A O 1
ATOM 779 N N . SER A 1 100 ? -20.712 -22.322 3.362 1.00 83.94 100 SER A N 1
ATOM 780 C CA . SER A 1 100 ? -20.246 -23.505 2.610 1.00 83.94 100 SER A CA 1
ATOM 781 C C . SER A 1 100 ? -18.908 -24.063 3.102 1.00 83.94 100 SER A C 1
ATOM 783 O O . SER A 1 100 ? -18.666 -25.272 3.033 1.00 83.94 100 SER A O 1
ATOM 785 N N . ASP A 1 101 ? -18.060 -23.174 3.618 1.00 81.06 101 ASP A N 1
ATOM 786 C CA . ASP A 1 101 ? -16.668 -23.445 3.968 1.00 81.06 101 ASP A CA 1
ATOM 787 C C . ASP A 1 101 ? -16.524 -23.756 5.474 1.00 81.06 101 ASP A C 1
ATOM 789 O O . ASP A 1 101 ? -15.430 -24.040 5.963 1.00 81.06 101 ASP A O 1
ATOM 793 N N . ALA A 1 102 ? -17.639 -23.724 6.215 1.00 74.06 102 ALA A N 1
ATOM 794 C CA . ALA A 1 102 ? -17.710 -24.063 7.628 1.00 74.06 102 ALA A CA 1
ATOM 795 C C . ALA A 1 102 ? -17.540 -25.571 7.891 1.00 74.06 102 ALA A C 1
ATOM 797 O O . ALA A 1 102 ? -17.812 -26.430 7.047 1.00 74.06 102 ALA A O 1
ATOM 798 N N . LEU A 1 103 ? -17.152 -25.903 9.124 1.00 74.69 103 LEU A N 1
ATOM 799 C CA . LEU A 1 103 ? -17.266 -27.262 9.654 1.00 74.69 103 LEU A CA 1
ATOM 800 C C . LEU A 1 103 ? -18.743 -27.618 9.917 1.00 74.69 103 LEU A C 1
ATOM 802 O O . LEU A 1 103 ? -19.599 -26.741 10.036 1.00 74.69 103 LEU A O 1
ATOM 806 N N . ASN A 1 104 ? -19.049 -28.915 10.023 1.00 77.44 104 ASN A N 1
ATOM 807 C CA . ASN A 1 104 ? -20.375 -29.363 10.459 1.00 77.44 104 ASN A CA 1
ATOM 808 C C . ASN A 1 104 ? -20.629 -28.939 11.921 1.00 77.44 104 ASN A C 1
ATOM 810 O O . ASN A 1 104 ? -19.701 -28.910 12.729 1.00 77.44 104 ASN A O 1
ATOM 814 N N . GLY A 1 105 ? -21.887 -28.656 12.266 1.00 78.38 105 GLY A N 1
ATOM 815 C CA . GLY A 1 105 ? -22.276 -27.992 13.515 1.00 78.38 105 GLY A CA 1
ATOM 816 C C . GLY A 1 105 ? -22.589 -26.503 13.329 1.00 78.38 105 GLY A C 1
ATOM 817 O O . GLY A 1 105 ? -22.780 -26.042 12.203 1.00 78.38 105 GLY A O 1
ATOM 818 N N . THR A 1 106 ? -22.687 -25.771 14.442 1.00 83.50 106 THR A N 1
ATOM 819 C CA . THR A 1 106 ? -22.986 -24.329 14.462 1.00 83.50 106 THR A CA 1
ATOM 820 C C . THR A 1 106 ? -21.699 -23.508 14.481 1.00 83.50 106 THR A C 1
ATOM 822 O O . THR A 1 106 ? -20.857 -23.723 15.352 1.00 83.50 106 THR A O 1
ATOM 825 N N . VAL A 1 107 ? -21.562 -22.527 13.588 1.00 85.31 107 VAL A N 1
ATOM 826 C CA . VAL A 1 107 ? -20.458 -21.551 13.605 1.00 85.31 107 VAL A CA 1
ATOM 827 C C . VAL A 1 107 ? -20.989 -20.136 13.379 1.00 85.31 107 VAL A C 1
ATOM 829 O O . VAL A 1 107 ? -21.994 -19.955 12.693 1.00 85.31 107 VAL A O 1
ATOM 832 N N . LYS A 1 108 ? -20.316 -19.137 13.956 1.00 86.12 108 LYS A N 1
ATOM 833 C CA . LYS A 1 108 ? -20.547 -17.720 13.656 1.00 86.12 108 LYS A CA 1
ATOM 834 C C . LYS A 1 108 ? -19.434 -17.211 12.745 1.00 86.12 108 LYS A C 1
ATOM 836 O O . LYS A 1 108 ? -18.269 -17.525 12.983 1.00 86.12 108 LYS A O 1
ATOM 841 N N . ILE A 1 109 ? -19.781 -16.440 11.722 1.00 85.56 109 ILE A N 1
ATOM 842 C CA . ILE A 1 109 ? -18.839 -15.848 10.765 1.00 85.56 109 ILE A CA 1
ATOM 843 C C . ILE A 1 109 ? -19.189 -14.382 10.500 1.00 85.56 109 ILE A C 1
ATOM 845 O O . ILE A 1 109 ? -20.315 -13.945 10.735 1.00 85.56 109 ILE A O 1
ATOM 849 N N . CYS A 1 110 ? -18.223 -13.628 9.979 1.00 82.31 110 CYS A N 1
ATOM 850 C CA . CYS A 1 110 ? -18.451 -12.305 9.401 1.00 82.31 110 CYS A CA 1
ATOM 851 C C . CYS A 1 110 ? -18.269 -12.395 7.878 1.00 82.31 110 CYS A C 1
ATOM 853 O O . CYS A 1 110 ? -17.127 -12.307 7.414 1.00 82.31 110 CYS A O 1
ATOM 855 N N . PRO A 1 111 ? -19.340 -12.554 7.074 1.00 80.31 111 PRO A N 1
ATOM 856 C CA . PRO A 1 111 ? -19.221 -12.560 5.613 1.00 80.31 111 PRO A CA 1
ATOM 857 C C . PRO A 1 111 ? -18.654 -11.238 5.080 1.00 80.31 111 PRO A C 1
ATOM 859 O O . PRO A 1 111 ? -17.980 -11.193 4.050 1.00 80.31 111 PRO A O 1
ATOM 862 N N . ASN A 1 112 ? -18.895 -10.143 5.807 1.00 79.56 112 ASN A N 1
ATOM 863 C CA . ASN A 1 112 ? -18.263 -8.845 5.600 1.00 79.56 112 ASN A CA 1
ATOM 864 C C . ASN A 1 112 ? -18.239 -8.026 6.913 1.00 79.56 112 ASN A C 1
ATOM 866 O O . ASN A 1 112 ? -18.669 -8.494 7.963 1.00 79.56 112 ASN A O 1
ATOM 870 N N . ALA A 1 113 ? -17.741 -6.787 6.852 1.00 73.94 113 ALA A N 1
ATOM 871 C CA . ALA A 1 113 ? -17.527 -5.934 8.023 1.00 73.94 113 ALA A CA 1
ATOM 872 C C . ALA A 1 113 ? -18.800 -5.436 8.742 1.00 73.94 113 ALA A C 1
ATOM 874 O O . ALA A 1 113 ? -18.670 -4.876 9.827 1.00 73.94 113 ALA A O 1
ATOM 875 N N . THR A 1 114 ? -20.001 -5.598 8.175 1.00 81.19 114 THR A N 1
ATOM 876 C CA . THR A 1 114 ? -21.271 -5.118 8.762 1.00 81.19 114 THR A CA 1
ATOM 877 C C . THR A 1 114 ? -22.347 -6.200 8.862 1.00 81.19 114 THR A C 1
ATOM 879 O O . THR A 1 114 ? -23.485 -5.889 9.192 1.00 81.19 114 THR A O 1
ATOM 882 N N . PHE A 1 115 ? -22.023 -7.462 8.584 1.00 86.19 115 PHE A N 1
ATOM 883 C CA . PHE A 1 115 ? -22.961 -8.575 8.716 1.00 86.19 115 PHE A CA 1
ATOM 884 C C . PHE A 1 115 ? -22.335 -9.689 9.547 1.00 86.19 115 PHE A C 1
ATOM 886 O O . PHE A 1 115 ? -21.229 -10.132 9.242 1.00 86.19 115 PHE A O 1
ATOM 893 N N . ALA A 1 116 ? -23.062 -10.140 10.566 1.00 87.81 116 ALA A N 1
ATOM 894 C CA . ALA A 1 116 ? -22.773 -11.356 11.313 1.00 87.81 116 ALA A CA 1
ATOM 895 C C . ALA A 1 116 ? -23.716 -12.463 10.833 1.00 87.81 116 ALA A C 1
ATOM 897 O O . ALA A 1 116 ? -24.910 -12.231 10.657 1.00 87.81 116 ALA A O 1
ATOM 898 N N . GLU A 1 117 ? -23.199 -13.665 10.609 1.00 91.12 117 GLU A N 1
ATOM 899 C CA . GLU A 1 117 ? -23.979 -14.796 10.105 1.00 91.12 117 GLU A CA 1
ATOM 900 C C . GLU A 1 117 ? -23.724 -16.042 10.957 1.00 91.12 117 GLU A C 1
ATOM 902 O O . GLU A 1 117 ? -22.586 -16.358 11.308 1.00 91.12 117 GLU A O 1
ATOM 907 N N . ILE A 1 118 ? -24.800 -16.748 11.303 1.00 85.75 118 ILE A N 1
ATOM 908 C CA . ILE A 1 118 ? -24.762 -18.026 12.007 1.00 85.75 118 ILE A CA 1
ATOM 909 C C . ILE A 1 118 ? -25.103 -19.121 11.004 1.00 85.75 118 ILE A C 1
ATOM 911 O O . ILE A 1 118 ? -26.220 -19.201 10.483 1.00 85.75 118 ILE A O 1
ATOM 915 N N . CYS A 1 119 ? -24.129 -19.993 10.781 1.00 86.50 119 CYS A N 1
ATOM 916 C CA . CYS A 1 119 ? -24.257 -21.169 9.943 1.00 86.50 119 CYS A CA 1
ATOM 917 C C . CYS A 1 119 ? -24.539 -22.401 10.808 1.00 86.50 119 CYS A C 1
ATOM 919 O O . CYS A 1 119 ? -23.953 -22.552 11.881 1.00 86.50 119 CYS A O 1
ATOM 921 N N . PHE A 1 120 ? -25.357 -23.327 10.313 1.00 87.00 120 PHE A N 1
ATOM 922 C CA . PHE A 1 120 ? -25.522 -24.672 10.861 1.00 87.00 120 PHE A CA 1
ATOM 923 C C . PHE A 1 120 ? -25.358 -25.695 9.739 1.00 87.00 120 PHE A C 1
ATOM 925 O O . PHE A 1 120 ? -26.014 -25.580 8.707 1.00 87.00 120 PHE A O 1
ATOM 932 N N . ASN A 1 121 ? -24.481 -26.688 9.918 1.00 86.69 121 ASN A N 1
ATOM 933 C CA . ASN A 1 121 ? -24.219 -27.735 8.917 1.00 86.69 121 ASN A CA 1
ATOM 934 C C . ASN A 1 121 ? -24.002 -27.169 7.501 1.00 86.69 121 ASN A C 1
ATOM 936 O O . ASN A 1 121 ? -24.569 -27.646 6.522 1.00 86.69 121 ASN A O 1
ATOM 940 N N . LYS A 1 122 ? -23.153 -26.137 7.422 1.00 86.94 122 LYS A N 1
ATOM 941 C CA . LYS A 1 122 ? -22.774 -25.401 6.203 1.00 86.94 122 LYS A CA 1
ATOM 942 C C . LYS A 1 122 ? -23.857 -24.541 5.542 1.00 86.94 122 LYS A C 1
ATOM 944 O O . LYS A 1 122 ? -23.630 -23.992 4.465 1.00 86.94 122 LYS A O 1
ATOM 949 N N . GLN A 1 123 ? -25.008 -24.375 6.185 1.00 89.50 123 GLN A N 1
ATOM 950 C CA . GLN A 1 123 ? -26.127 -23.591 5.671 1.00 89.50 123 GLN A CA 1
ATOM 951 C C . GLN A 1 123 ? -26.383 -22.371 6.562 1.00 89.50 123 GLN A C 1
ATOM 953 O O . GLN A 1 123 ? -26.269 -22.468 7.782 1.00 89.50 123 GLN A O 1
ATOM 958 N N . SER A 1 124 ? -26.707 -21.223 5.964 1.00 88.06 124 SER A N 1
ATOM 959 C CA . SER A 1 124 ? -27.097 -20.023 6.714 1.00 88.06 124 SER A CA 1
ATOM 960 C C . SER A 1 124 ? -28.421 -20.256 7.439 1.00 88.06 124 SER A C 1
ATOM 962 O O . SER A 1 124 ? -29.370 -20.761 6.834 1.00 88.06 124 SER A O 1
ATOM 964 N N . VAL A 1 125 ? -28.478 -19.914 8.728 1.00 91.12 125 VAL A N 1
ATOM 965 C CA . VAL A 1 125 ? -29.693 -20.029 9.558 1.00 91.12 125 VAL A CA 1
ATOM 966 C C . VAL A 1 125 ? -30.122 -18.680 10.132 1.00 91.12 125 VAL A C 1
ATOM 968 O O . VAL A 1 125 ? -31.313 -18.454 10.333 1.00 91.12 125 VAL A O 1
ATOM 971 N N . TYR A 1 126 ? -29.180 -17.770 10.381 1.00 88.62 126 TYR A N 1
ATOM 972 C CA . TYR A 1 126 ? -29.474 -16.429 10.881 1.00 88.62 126 TYR A CA 1
ATOM 973 C C . TYR A 1 126 ? -28.434 -15.424 10.385 1.00 88.62 126 TYR A C 1
ATOM 975 O O . TYR A 1 126 ? -27.243 -15.727 10.363 1.00 88.62 126 TYR A O 1
ATOM 983 N N . VAL A 1 127 ? -28.889 -14.224 10.027 1.00 89.62 127 VAL A N 1
ATOM 984 C CA . VAL A 1 127 ? -28.051 -13.111 9.571 1.00 89.62 127 VAL A CA 1
ATOM 985 C C . VAL A 1 127 ? -28.463 -11.850 10.325 1.00 89.62 127 VAL A C 1
ATOM 987 O O . VAL A 1 127 ? -29.631 -11.464 10.303 1.00 89.62 127 VAL A O 1
ATOM 990 N N . GLU A 1 128 ? -27.500 -11.191 10.962 1.00 91.62 128 GLU A N 1
ATOM 991 C CA . GLU A 1 128 ? -27.663 -9.917 11.660 1.00 91.62 128 GLU A CA 1
ATOM 992 C C . GLU A 1 128 ? -26.927 -8.808 10.906 1.00 91.62 128 GLU A C 1
ATOM 994 O O . GLU A 1 128 ? -25.765 -8.957 10.522 1.00 91.62 128 GLU A O 1
ATOM 999 N N . ASN A 1 129 ? -27.604 -7.676 10.709 1.00 93.94 129 ASN A N 1
ATOM 1000 C CA . ASN A 1 129 ? -27.003 -6.473 10.145 1.00 93.94 129 ASN A CA 1
ATOM 1001 C C . ASN A 1 129 ? -26.495 -5.578 11.283 1.00 93.94 129 ASN A C 1
ATOM 1003 O O . ASN A 1 129 ? -27.282 -4.989 12.034 1.00 93.94 129 ASN A O 1
ATOM 1007 N N . CYS A 1 130 ? -25.176 -5.474 11.399 1.00 87.44 130 CYS A N 1
ATOM 1008 C CA . CYS A 1 130 ? -24.499 -4.720 12.439 1.00 87.44 130 CYS A CA 1
ATOM 1009 C C . CYS A 1 130 ? -24.730 -3.221 12.232 1.00 87.44 130 CYS A C 1
ATOM 1011 O O . CYS A 1 130 ? -24.195 -2.600 11.313 1.00 87.44 130 CYS A O 1
ATOM 1013 N N . THR A 1 131 ? -25.546 -2.626 13.102 1.00 90.00 131 THR A N 1
ATOM 1014 C CA . THR A 1 131 ? -26.037 -1.248 12.979 1.00 90.00 131 THR A CA 1
ATOM 1015 C C . THR A 1 131 ? -26.063 -0.528 14.334 1.00 90.00 131 THR A C 1
ATOM 1017 O O . THR A 1 131 ? -25.795 -1.109 15.389 1.00 90.00 131 THR A O 1
ATOM 1020 N N . GLY A 1 132 ? -26.343 0.780 14.317 1.00 88.12 132 GLY A N 1
ATOM 1021 C CA . GLY A 1 132 ? -26.482 1.588 15.531 1.00 88.12 132 GLY A CA 1
ATOM 1022 C C . GLY A 1 132 ? -25.206 1.625 16.378 1.00 88.12 132 GLY A C 1
ATOM 1023 O O . GLY A 1 132 ? -24.138 1.993 15.892 1.00 88.12 132 GLY A O 1
ATOM 1024 N N . SER A 1 133 ? -25.321 1.249 17.654 1.00 83.75 133 SER A N 1
ATOM 1025 C CA . SER A 1 133 ? -24.209 1.215 18.614 1.00 83.75 133 SER A CA 1
ATOM 1026 C C . SER A 1 133 ? -23.273 0.012 18.453 1.00 83.75 133 SER A C 1
ATOM 1028 O O . SER A 1 133 ? -22.225 -0.008 19.097 1.00 83.75 133 SER A O 1
ATOM 1030 N N . ARG A 1 134 ? -23.611 -0.970 17.602 1.00 86.69 134 ARG A N 1
ATOM 1031 C CA . ARG A 1 134 ? -22.775 -2.139 17.275 1.00 86.69 134 ARG A CA 1
ATOM 1032 C C . ARG A 1 134 ? -22.598 -2.290 15.747 1.00 86.69 134 ARG A C 1
ATOM 1034 O O . ARG A 1 134 ? -23.064 -3.279 15.191 1.00 86.69 134 ARG A O 1
ATOM 1041 N N . PRO A 1 135 ? -21.981 -1.324 15.032 1.00 83.69 135 PRO A N 1
ATOM 1042 C CA . PRO A 1 135 ? -22.029 -1.261 13.568 1.00 83.69 135 PRO A CA 1
ATOM 1043 C C . PRO A 1 135 ? -20.954 -2.093 12.836 1.00 83.69 135 PRO A C 1
ATOM 1045 O O . PRO A 1 135 ? -20.772 -1.921 11.633 1.00 83.69 135 PRO A O 1
ATOM 1048 N N . PHE A 1 136 ? -20.210 -2.955 13.535 1.00 81.38 136 PHE A N 1
ATOM 1049 C CA . PHE A 1 136 ? -19.117 -3.753 12.963 1.00 81.38 136 PHE A CA 1
ATOM 1050 C C . PHE A 1 136 ? -19.320 -5.240 13.259 1.00 81.38 136 PHE A C 1
ATOM 1052 O O . PHE A 1 136 ? -19.688 -5.552 14.381 1.00 81.38 136 PHE A O 1
ATOM 1059 N N . CYS A 1 137 ? -19.040 -6.155 12.331 1.00 83.19 137 CYS A N 1
ATOM 1060 C CA . CYS A 1 137 ? -18.939 -7.581 12.661 1.00 83.19 137 CYS A CA 1
ATOM 1061 C C . CYS A 1 137 ? -17.515 -7.936 13.108 1.00 83.19 137 CYS A C 1
ATOM 1063 O O . CYS A 1 137 ? -16.545 -7.613 12.421 1.00 83.19 137 CYS A O 1
ATOM 1065 N N . VAL A 1 138 ? -17.412 -8.622 14.246 1.00 81.12 138 VAL A N 1
ATOM 1066 C CA . VAL A 1 138 ? -16.186 -9.076 14.906 1.00 81.12 138 VAL A CA 1
ATOM 1067 C C . VAL A 1 138 ? -16.413 -10.507 15.386 1.00 81.12 138 VAL A C 1
ATOM 1069 O O . VAL A 1 138 ? -17.356 -10.755 16.127 1.00 81.12 138 VAL A O 1
ATOM 1072 N N . GLU A 1 139 ? -15.582 -11.457 14.947 1.00 80.00 139 GLU A N 1
ATOM 1073 C CA . GLU A 1 139 ? -15.652 -12.879 15.357 1.00 80.00 139 GLU A CA 1
ATOM 1074 C C . GLU A 1 139 ? -17.051 -13.532 15.209 1.00 80.00 139 GLU A C 1
ATOM 1076 O O . GLU A 1 139 ? -17.399 -14.491 15.895 1.00 80.00 139 GLU A O 1
ATOM 1081 N N . GLY A 1 140 ? -17.861 -13.024 14.274 1.00 80.88 140 GLY A N 1
ATOM 1082 C CA . GLY A 1 140 ? -19.229 -13.480 14.027 1.00 80.88 140 GLY A CA 1
ATOM 1083 C C . GLY A 1 140 ? -20.293 -12.868 14.946 1.00 80.88 140 GLY A C 1
ATOM 1084 O O . GLY A 1 140 ? -21.407 -13.385 15.013 1.00 80.88 140 GLY A O 1
ATOM 1085 N N . GLU A 1 141 ? -19.987 -11.771 15.639 1.00 85.88 141 GLU A N 1
ATOM 1086 C CA . GLU A 1 141 ? -20.945 -10.965 16.398 1.00 85.88 141 GLU A CA 1
ATOM 1087 C C . GLU A 1 141 ? -20.836 -9.479 16.050 1.00 85.88 141 GLU A C 1
ATOM 1089 O O . GLU A 1 141 ? -19.764 -8.968 15.731 1.00 85.88 141 GLU A O 1
ATOM 1094 N N . CYS A 1 142 ? -21.940 -8.742 16.156 1.00 87.06 142 CYS A N 1
ATOM 1095 C CA . CYS A 1 142 ? -21.891 -7.294 15.994 1.00 87.06 142 CYS A CA 1
ATOM 1096 C C . CYS A 1 142 ? -21.207 -6.624 17.205 1.00 87.06 142 CYS A C 1
ATOM 1098 O O . CYS A 1 142 ? -21.441 -6.999 18.352 1.00 87.06 142 CYS A O 1
ATOM 1100 N N . ALA A 1 143 ? -20.387 -5.600 16.996 1.00 82.69 143 ALA A N 1
ATOM 1101 C CA . ALA A 1 143 ? -19.535 -4.967 18.000 1.00 82.69 143 ALA A CA 1
ATOM 1102 C C . ALA A 1 143 ? -19.517 -3.438 17.848 1.00 82.69 143 ALA A C 1
ATOM 1104 O O . ALA A 1 143 ? -19.728 -2.895 16.763 1.00 82.69 143 ALA A O 1
ATOM 1105 N N . SER A 1 144 ? -19.292 -2.729 18.960 1.00 76.94 144 SER A N 1
ATOM 1106 C CA . SER A 1 144 ? -19.300 -1.256 19.037 1.00 76.94 144 SER A CA 1
ATOM 1107 C C . SER A 1 144 ? -18.004 -0.596 18.567 1.00 76.94 144 SER A C 1
ATOM 1109 O O . SER A 1 144 ? -17.993 0.577 18.196 1.00 76.94 144 SER A O 1
ATOM 1111 N N . SER A 1 145 ? -16.916 -1.360 18.531 1.00 67.12 145 SER A N 1
ATOM 1112 C CA . SER A 1 145 ? -15.694 -1.032 17.805 1.00 67.12 145 SER A CA 1
ATOM 1113 C C . SER A 1 145 ? -15.467 -2.108 16.736 1.00 67.12 145 SER A C 1
ATOM 1115 O O . SER A 1 145 ? -16.001 -3.209 16.881 1.00 67.12 145 SER A O 1
ATOM 1117 N N . PRO A 1 146 ? -14.658 -1.847 15.694 1.00 60.81 146 PRO A N 1
ATOM 1118 C CA . PRO A 1 146 ? -14.281 -2.859 14.705 1.00 60.81 146 PRO A CA 1
ATOM 1119 C C . PRO A 1 146 ? -13.339 -3.942 15.269 1.00 60.81 146 PRO A C 1
ATOM 1121 O O . PRO A 1 146 ? -12.698 -4.627 14.482 1.00 60.81 146 PRO A O 1
ATOM 1124 N N . GLY A 1 147 ? -13.236 -4.045 16.606 1.00 48.62 147 GLY A N 1
ATOM 1125 C CA . GLY A 1 147 ? -12.708 -5.149 17.408 1.00 48.62 147 GLY A CA 1
ATOM 1126 C C . GLY A 1 147 ? -11.869 -6.153 16.640 1.00 48.62 147 GLY A C 1
ATOM 1127 O O . GLY A 1 147 ? -12.363 -7.168 16.175 1.00 48.62 147 GLY A O 1
ATOM 1128 N N . GLY A 1 148 ? -10.584 -5.871 16.514 1.00 53.41 148 GLY A N 1
ATOM 1129 C CA . GLY A 1 148 ? -9.683 -6.771 15.828 1.00 53.41 148 GLY A CA 1
ATOM 1130 C C . GLY A 1 148 ? -8.259 -6.480 16.228 1.00 53.41 148 GLY A C 1
ATOM 1131 O O . GLY A 1 148 ? -7.824 -5.324 16.226 1.00 53.41 148 GLY A O 1
ATOM 1132 N N . GLU A 1 149 ? -7.520 -7.545 16.521 1.00 62.47 149 GLU A N 1
ATOM 1133 C CA . GLU A 1 149 ? -6.087 -7.526 16.278 1.00 62.47 149 GLU A CA 1
ATOM 1134 C C . GLU A 1 149 ? -5.839 -7.044 14.841 1.00 62.47 149 GLU A C 1
ATOM 1136 O O . GLU A 1 149 ? -6.631 -7.284 13.925 1.00 62.47 149 GLU A O 1
ATOM 1141 N N . TYR A 1 150 ? -4.740 -6.323 14.637 1.00 78.12 150 TYR A N 1
ATOM 1142 C CA . TYR A 1 150 ? -4.384 -5.837 13.312 1.00 78.12 150 TYR A CA 1
ATOM 1143 C C . TYR A 1 150 ? -4.135 -7.025 12.373 1.00 78.12 150 TYR A C 1
ATOM 1145 O O . TYR A 1 150 ? -3.102 -7.687 12.451 1.00 78.12 150 TYR A O 1
ATOM 1153 N N . ASN A 1 151 ? -5.083 -7.307 11.483 1.00 82.56 151 ASN A N 1
ATOM 1154 C CA . ASN A 1 151 ? -4.963 -8.434 10.567 1.00 82.56 151 ASN A CA 1
ATOM 1155 C C . ASN A 1 151 ? -3.879 -8.154 9.521 1.00 82.56 151 ASN A C 1
ATOM 1157 O O . ASN A 1 151 ? -4.020 -7.273 8.673 1.00 82.56 151 ASN A O 1
ATOM 1161 N N . CYS A 1 152 ? -2.788 -8.913 9.602 1.00 86.75 152 CYS A N 1
ATOM 1162 C CA . CYS A 1 152 ? -1.669 -8.845 8.674 1.00 86.75 152 CYS A CA 1
ATOM 1163 C C . CYS A 1 152 ? -2.101 -9.236 7.248 1.00 86.75 152 CYS A C 1
ATOM 1165 O O . CYS A 1 152 ? -2.570 -10.360 7.067 1.00 86.75 152 CYS A O 1
ATOM 1167 N N . PRO A 1 153 ? -1.918 -8.368 6.230 1.00 89.50 153 PRO A N 1
ATOM 1168 C CA . PRO A 1 153 ? -2.268 -8.698 4.843 1.00 89.50 153 PRO A CA 1
ATOM 1169 C C . PRO A 1 153 ? -1.462 -9.856 4.243 1.00 89.50 153 PRO A C 1
ATOM 1171 O O . PRO A 1 153 ? -1.956 -10.535 3.348 1.00 89.50 153 PRO A O 1
ATOM 1174 N N . GLU A 1 154 ? -0.239 -10.074 4.729 1.00 90.69 154 GLU A N 1
ATOM 1175 C CA . GLU A 1 154 ? 0.669 -11.149 4.309 1.00 90.69 154 GLU A CA 1
ATOM 1176 C C . GLU A 1 154 ? 1.321 -11.807 5.535 1.00 90.69 154 GLU A C 1
ATOM 1178 O O . GLU A 1 154 ? 1.253 -11.292 6.659 1.00 90.69 154 GLU A O 1
ATOM 1183 N N . ASP A 1 155 ? 1.977 -12.949 5.330 1.00 88.94 155 ASP A N 1
ATOM 1184 C CA . ASP A 1 155 ? 2.606 -13.706 6.409 1.00 88.94 155 ASP A CA 1
ATOM 1185 C C . ASP A 1 155 ? 3.822 -12.979 7.012 1.00 88.94 155 ASP A C 1
ATOM 1187 O O . ASP A 1 155 ? 4.012 -13.029 8.233 1.00 88.94 155 ASP A O 1
ATOM 1191 N N . PHE A 1 156 ? 4.593 -12.254 6.197 1.00 95.62 156 PHE A N 1
ATOM 1192 C CA . PHE A 1 156 ? 5.679 -11.366 6.613 1.00 95.62 156 PHE A CA 1
ATOM 1193 C C . PHE A 1 156 ? 5.587 -10.004 5.929 1.00 95.62 156 PHE A C 1
ATOM 1195 O O . PHE A 1 156 ? 5.434 -9.917 4.717 1.00 95.62 156 PHE A O 1
ATOM 1202 N N . GLY A 1 157 ? 5.783 -8.922 6.683 1.00 96.00 157 GLY A N 1
ATOM 1203 C CA . GLY A 1 157 ? 5.865 -7.596 6.076 1.00 96.00 157 GLY A CA 1
ATOM 1204 C C . GLY A 1 157 ? 5.845 -6.441 7.066 1.00 96.00 157 GLY A C 1
ATOM 1205 O O . GLY A 1 157 ? 5.878 -6.628 8.283 1.00 96.00 157 GLY A O 1
ATOM 1206 N N . TYR A 1 158 ? 5.801 -5.239 6.501 1.00 97.81 158 TYR A N 1
ATOM 1207 C CA . TYR A 1 158 ? 5.784 -3.961 7.203 1.00 97.81 158 TYR A CA 1
ATOM 1208 C C . TYR A 1 158 ? 4.601 -3.177 6.649 1.00 97.81 158 TYR A C 1
ATOM 1210 O O . TYR A 1 158 ? 4.559 -2.927 5.445 1.00 97.81 158 TYR A O 1
ATOM 1218 N N . PHE A 1 159 ? 3.644 -2.831 7.505 1.00 97.06 159 PHE A N 1
ATOM 1219 C CA . PHE A 1 159 ? 2.343 -2.327 7.074 1.00 97.06 159 PHE A CA 1
ATOM 1220 C C . PHE A 1 159 ? 1.938 -1.083 7.883 1.00 97.06 159 PHE A C 1
ATOM 1222 O O . PHE A 1 159 ? 2.115 -1.073 9.103 1.00 97.06 159 PHE A O 1
ATOM 1229 N N . PRO A 1 160 ? 1.393 -0.022 7.259 1.00 97.19 160 PRO A N 1
ATOM 1230 C CA . PRO A 1 160 ? 1.047 1.211 7.965 1.00 97.19 160 PRO A CA 1
ATOM 1231 C C . PRO A 1 160 ? -0.065 0.986 9.000 1.00 97.19 160 PRO A C 1
ATOM 1233 O O . PRO A 1 160 ? -1.019 0.241 8.758 1.00 97.19 160 PRO A O 1
ATOM 1236 N N . SER A 1 161 ? 0.014 1.656 10.153 1.00 95.12 161 SER A N 1
ATOM 1237 C CA . SER A 1 161 ? -1.090 1.639 11.118 1.00 95.12 161 SER A CA 1
ATOM 1238 C C . SER A 1 161 ? -2.321 2.359 10.553 1.00 95.12 161 SER A C 1
ATOM 1240 O O . SER A 1 161 ? -2.218 3.376 9.864 1.00 95.12 161 SER A O 1
ATOM 1242 N N . LEU A 1 162 ? -3.510 1.838 10.870 1.00 91.12 162 LEU A N 1
ATOM 1243 C CA . LEU A 1 162 ? -4.783 2.426 10.446 1.00 91.12 162 LEU A CA 1
ATOM 1244 C C . LEU A 1 162 ? -5.057 3.786 11.116 1.00 91.12 162 LEU A C 1
ATOM 1246 O O . LEU A 1 162 ? -5.759 4.622 10.550 1.00 91.12 162 LEU A O 1
ATOM 1250 N N . THR A 1 163 ? -4.513 4.020 12.315 1.00 87.81 163 THR A N 1
ATOM 1251 C CA . THR A 1 163 ? -4.866 5.165 13.177 1.00 87.81 163 THR A CA 1
ATOM 1252 C C . THR A 1 163 ? -3.744 6.197 13.334 1.00 87.81 163 THR A C 1
ATOM 1254 O O . THR A 1 163 ? -4.020 7.394 13.470 1.00 87.81 163 THR A O 1
ATOM 1257 N N . SER A 1 164 ? -2.477 5.770 13.276 1.00 93.25 164 SER A N 1
ATOM 1258 C CA . SER A 1 164 ? -1.302 6.620 13.511 1.00 93.25 164 SER A CA 1
ATOM 1259 C C . SER A 1 164 ? -0.302 6.552 12.356 1.00 93.25 164 SER A C 1
ATOM 1261 O O . SER A 1 164 ? 0.157 5.482 11.992 1.00 93.25 164 SER A O 1
ATOM 1263 N N . CYS A 1 165 ? 0.104 7.705 11.821 1.00 95.75 165 CYS A N 1
ATOM 1264 C CA . CYS A 1 165 ? 1.191 7.800 10.831 1.00 95.75 165 CYS A CA 1
ATOM 1265 C C . CYS A 1 165 ? 2.590 7.631 11.455 1.00 95.75 165 CYS A C 1
ATOM 1267 O O . CYS A 1 165 ? 3.580 7.432 10.755 1.00 95.75 165 CYS A O 1
ATOM 1269 N N . ASN A 1 166 ? 2.666 7.747 12.781 1.00 96.75 166 ASN A N 1
ATOM 1270 C CA . ASN A 1 166 ? 3.856 7.553 13.597 1.00 96.75 166 ASN A CA 1
ATOM 1271 C C . ASN A 1 166 ? 3.990 6.078 14.033 1.00 96.75 166 ASN A C 1
ATOM 1273 O O . ASN A 1 166 ? 4.895 5.742 14.777 1.00 96.75 166 ASN A O 1
ATOM 1277 N N . ALA A 1 167 ? 3.125 5.173 13.564 1.00 96.5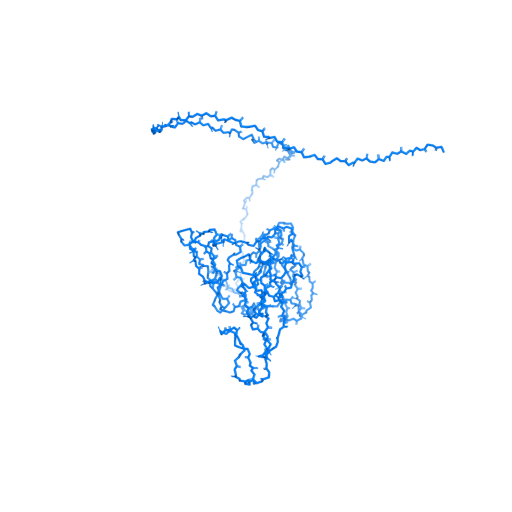0 167 ALA A N 1
ATOM 1278 C CA . ALA A 1 167 ? 3.239 3.757 13.880 1.00 96.50 167 ALA A CA 1
ATOM 1279 C C . ALA A 1 167 ? 2.996 2.863 12.662 1.00 96.50 167 ALA A C 1
ATOM 1281 O O . ALA A 1 167 ? 2.287 3.215 11.717 1.00 96.50 167 ALA A O 1
ATOM 1282 N N . PHE A 1 168 ? 3.565 1.668 12.716 1.00 97.56 168 PHE A N 1
ATOM 1283 C CA . PHE A 1 168 ? 3.371 0.616 11.729 1.00 97.56 168 PHE A CA 1
ATOM 1284 C C . PHE A 1 168 ? 3.355 -0.745 12.419 1.00 97.56 168 PHE A C 1
ATOM 1286 O O . PHE A 1 168 ? 3.695 -0.870 13.594 1.00 97.56 168 PHE A O 1
ATOM 1293 N N . TYR A 1 169 ? 2.943 -1.769 11.688 1.00 96.75 169 TYR A N 1
ATOM 1294 C CA . TYR A 1 169 ? 2.930 -3.140 12.160 1.00 96.75 169 TYR A CA 1
ATOM 1295 C C . TYR A 1 169 ? 3.982 -3.956 11.422 1.00 96.75 169 TYR A C 1
ATOM 1297 O O . TYR A 1 169 ? 4.066 -3.928 10.192 1.00 96.75 169 TYR A O 1
ATOM 1305 N N . ILE A 1 170 ? 4.774 -4.699 12.191 1.00 97.50 170 ILE A N 1
ATOM 1306 C CA . ILE A 1 170 ? 5.634 -5.764 11.684 1.00 97.50 170 ILE A CA 1
ATOM 1307 C C . ILE A 1 170 ? 4.831 -7.055 11.776 1.00 97.50 170 ILE A C 1
ATOM 1309 O O . ILE A 1 170 ? 4.426 -7.462 12.865 1.00 97.50 170 ILE A O 1
ATOM 1313 N N . CYS A 1 171 ? 4.614 -7.697 10.638 1.00 94.94 171 CYS A N 1
ATOM 1314 C CA . CYS A 1 171 ? 3.905 -8.964 10.542 1.00 94.94 171 CYS A CA 1
ATOM 1315 C C . CYS A 1 171 ? 4.896 -10.124 10.452 1.00 94.94 171 CYS A C 1
ATOM 1317 O O . CYS A 1 171 ? 5.887 -10.052 9.720 1.00 94.94 171 CYS A O 1
ATOM 1319 N N . LYS A 1 172 ? 4.640 -11.190 11.218 1.00 95.88 172 LYS A N 1
ATOM 1320 C CA . LYS A 1 172 ? 5.431 -12.428 11.193 1.00 95.88 172 LYS A CA 1
ATOM 1321 C C . LYS A 1 172 ? 4.542 -13.639 11.459 1.00 95.88 172 LYS A C 1
ATOM 1323 O O . LYS A 1 172 ? 4.010 -13.784 12.557 1.00 95.88 172 LYS A O 1
ATOM 1328 N N . LYS A 1 173 ? 4.418 -14.527 10.469 1.00 90.06 173 LYS A N 1
ATOM 1329 C CA . LYS A 1 173 ? 3.435 -15.626 10.438 1.00 90.06 173 LYS A CA 1
ATOM 1330 C C . LYS A 1 173 ? 2.011 -15.118 10.717 1.00 90.06 173 LYS A C 1
ATOM 1332 O O . LYS A 1 173 ? 1.342 -15.635 11.607 1.00 90.06 173 LYS A O 1
ATOM 1337 N N . TYR A 1 174 ? 1.610 -14.054 10.017 1.00 82.88 174 TYR A N 1
ATOM 1338 C CA . TYR A 1 174 ? 0.346 -13.315 10.196 1.00 82.88 174 TYR A CA 1
ATOM 1339 C C . TYR A 1 174 ? 0.121 -12.670 11.575 1.00 82.88 174 TYR A C 1
ATOM 1341 O O . TYR A 1 174 ? -0.912 -12.042 11.784 1.00 82.88 174 TYR A O 1
ATOM 1349 N N . LYS A 1 175 ? 1.071 -12.767 12.516 1.00 85.06 175 LYS A N 1
ATOM 1350 C CA . LYS A 1 175 ? 0.943 -12.118 13.826 1.00 85.06 175 LYS A CA 1
ATOM 1351 C C . LYS A 1 175 ? 1.427 -10.669 13.757 1.00 85.06 175 LYS A C 1
ATOM 1353 O O . LYS A 1 175 ? 2.594 -10.465 13.398 1.00 85.06 175 LYS A O 1
ATOM 1358 N N . PRO A 1 176 ? 0.587 -9.682 14.109 1.00 91.88 176 PRO A N 1
ATOM 1359 C CA . PRO A 1 176 ? 0.980 -8.283 14.137 1.00 91.88 176 PRO A CA 1
ATOM 1360 C C . PRO A 1 176 ? 1.831 -7.963 15.366 1.00 91.88 176 PRO A C 1
ATOM 1362 O O . PRO A 1 176 ? 1.562 -8.418 16.477 1.00 91.88 176 PRO A O 1
ATOM 1365 N N . ARG A 1 177 ? 2.817 -7.086 15.193 1.00 95.25 177 ARG A N 1
ATOM 1366 C CA . ARG A 1 177 ? 3.471 -6.371 16.290 1.00 95.25 177 ARG A CA 1
ATOM 1367 C C . ARG A 1 177 ? 3.512 -4.886 15.965 1.00 95.25 177 ARG A C 1
ATOM 1369 O O . ARG A 1 177 ? 4.158 -4.496 14.996 1.00 95.25 177 ARG A O 1
ATOM 1376 N N . LEU A 1 178 ? 2.846 -4.077 16.788 1.00 94.00 178 LEU A N 1
ATOM 1377 C CA . LEU A 1 178 ? 2.917 -2.621 16.702 1.00 94.00 178 LEU A CA 1
ATOM 1378 C C . LEU A 1 178 ? 4.355 -2.146 16.962 1.00 94.00 178 LEU A C 1
ATOM 1380 O O . LEU A 1 178 ? 5.023 -2.624 17.884 1.00 94.00 178 LEU A O 1
ATOM 1384 N N . TYR A 1 179 ? 4.809 -1.198 16.152 1.00 96.81 179 TYR A N 1
ATOM 1385 C CA . TYR A 1 179 ? 6.046 -0.452 16.323 1.00 96.81 179 TYR A CA 1
ATOM 1386 C C . TYR A 1 179 ? 5.728 1.044 16.234 1.00 96.81 179 TYR A C 1
ATOM 1388 O O . TYR A 1 179 ? 5.118 1.496 15.262 1.00 96.81 179 TYR A O 1
ATOM 1396 N N . GLU A 1 180 ? 6.145 1.804 17.244 1.00 97.19 180 GLU A N 1
ATOM 1397 C CA . GLU A 1 180 ? 5.933 3.251 17.337 1.00 97.19 180 GLU A CA 1
ATOM 1398 C C . GLU A 1 180 ? 7.236 4.005 17.049 1.00 97.19 180 GLU A C 1
ATOM 1400 O O . GLU A 1 180 ? 8.319 3.619 17.491 1.00 97.19 180 GLU A O 1
ATOM 1405 N N . CYS A 1 181 ? 7.131 5.081 16.277 1.00 97.25 181 CYS A N 1
ATOM 1406 C CA . CYS A 1 181 ? 8.252 5.875 15.802 1.00 97.25 181 CYS A CA 1
ATOM 1407 C C . CYS A 1 181 ? 8.635 6.954 16.828 1.00 97.25 181 CYS A C 1
ATOM 1409 O O . CYS A 1 181 ? 7.825 7.794 17.213 1.00 97.25 181 CYS A O 1
ATOM 1411 N N . GLN A 1 182 ? 9.897 6.981 17.250 1.00 95.75 182 GLN A N 1
ATOM 1412 C CA . GLN A 1 182 ? 10.387 7.960 18.230 1.00 95.75 182 GLN A CA 1
ATOM 1413 C C . GLN A 1 182 ? 10.637 9.344 17.593 1.00 95.75 182 GLN A C 1
ATOM 1415 O O . GLN A 1 182 ? 10.575 9.503 16.374 1.00 95.75 182 GLN A O 1
ATOM 1420 N N . ASP A 1 183 ? 10.886 10.372 18.407 1.00 91.62 183 ASP A N 1
ATOM 1421 C CA . ASP A 1 183 ? 11.422 11.680 17.981 1.00 91.62 183 ASP A CA 1
ATOM 1422 C C . ASP A 1 183 ? 10.695 12.382 16.816 1.00 91.62 183 ASP A C 1
ATOM 1424 O O . ASP A 1 183 ? 11.311 13.024 15.961 1.00 91.62 183 ASP A O 1
ATOM 1428 N N . LYS A 1 184 ? 9.358 12.279 16.779 1.00 89.62 184 LYS A N 1
ATOM 1429 C CA . LYS A 1 184 ? 8.506 12.830 15.703 1.00 89.62 184 LYS A CA 1
ATOM 1430 C C . LYS A 1 184 ? 8.870 12.286 14.308 1.00 89.62 184 LYS A C 1
ATOM 1432 O O . LYS A 1 184 ? 8.727 12.981 13.303 1.00 89.62 184 LYS A O 1
ATOM 1437 N N . SER A 1 185 ? 9.351 11.045 14.229 1.00 97.31 185 SER A N 1
ATOM 1438 C CA . SER A 1 185 ? 9.465 10.315 12.962 1.00 97.31 185 SER A CA 1
ATOM 1439 C C . SER A 1 185 ? 8.115 9.714 12.535 1.00 97.31 185 SER A C 1
ATOM 1441 O O . SER A 1 185 ? 7.178 9.605 13.327 1.00 97.31 185 SER A O 1
ATOM 1443 N N . VAL A 1 186 ? 7.978 9.382 11.255 1.00 98.06 186 VAL A N 1
ATOM 1444 C CA . VAL A 1 186 ? 6.773 8.801 10.643 1.00 98.06 186 VAL A CA 1
ATOM 1445 C C . VAL A 1 186 ? 7.151 7.548 9.868 1.00 98.06 186 VAL A C 1
ATOM 1447 O O . VAL A 1 186 ? 8.286 7.425 9.410 1.00 98.06 186 VAL A O 1
ATOM 1450 N N . TYR A 1 187 ? 6.218 6.614 9.714 1.00 98.00 187 TYR A N 1
ATOM 1451 C CA . TYR A 1 187 ? 6.455 5.430 8.895 1.00 98.00 187 TYR A CA 1
ATOM 1452 C C . TYR A 1 187 ? 6.537 5.799 7.407 1.00 98.00 187 TYR A C 1
ATOM 1454 O O . TYR A 1 187 ? 5.643 6.457 6.873 1.00 98.00 187 TYR A O 1
ATOM 1462 N N . ASP A 1 188 ? 7.591 5.337 6.736 1.00 97.19 188 ASP A N 1
ATOM 1463 C CA . ASP A 1 188 ? 7.760 5.447 5.290 1.00 97.19 188 ASP A CA 1
ATOM 1464 C C . ASP A 1 188 ? 7.720 4.049 4.647 1.00 97.19 188 ASP A C 1
ATOM 1466 O O . ASP A 1 188 ? 8.643 3.252 4.854 1.00 97.19 188 ASP A O 1
ATOM 1470 N N . PRO A 1 189 ? 6.688 3.734 3.842 1.00 95.88 189 PRO A N 1
ATOM 1471 C CA . PRO A 1 189 ? 6.572 2.439 3.173 1.00 95.88 189 PRO A CA 1
ATOM 1472 C C . PRO A 1 189 ? 7.683 2.167 2.147 1.00 95.88 189 PRO A C 1
ATOM 1474 O O . PRO A 1 189 ? 7.984 1.005 1.877 1.00 95.88 189 PRO A O 1
ATOM 1477 N N . GLY A 1 190 ? 8.325 3.206 1.600 1.00 93.50 190 GLY A N 1
ATOM 1478 C CA . GLY A 1 190 ? 9.406 3.066 0.622 1.00 93.50 190 GLY A CA 1
ATOM 1479 C C . GLY A 1 190 ? 10.691 2.489 1.219 1.00 93.50 190 GLY A C 1
ATOM 1480 O O . GLY A 1 190 ? 11.374 1.715 0.554 1.00 93.50 190 GLY A O 1
ATOM 1481 N N . VAL A 1 191 ? 10.992 2.815 2.483 1.00 95.69 191 VAL A N 1
ATOM 1482 C CA . VAL A 1 191 ? 12.125 2.244 3.246 1.00 95.69 191 VAL A CA 1
ATOM 1483 C C . VAL A 1 191 ? 11.690 1.258 4.337 1.00 95.69 191 VAL A C 1
ATOM 1485 O O . VAL A 1 191 ? 12.534 0.679 5.015 1.00 95.69 191 VAL A O 1
ATOM 1488 N N . LYS A 1 192 ? 10.377 1.041 4.493 1.00 96.75 192 LYS A N 1
ATOM 1489 C CA . LYS A 1 192 ? 9.744 0.100 5.435 1.00 96.75 192 LYS A CA 1
ATOM 1490 C C . LYS A 1 192 ? 10.120 0.330 6.909 1.00 96.75 192 LYS A C 1
ATOM 1492 O O . LYS A 1 192 ? 10.139 -0.609 7.698 1.00 96.75 192 LYS A O 1
ATOM 1497 N N . THR A 1 193 ? 10.395 1.575 7.296 1.00 97.44 193 THR A N 1
ATOM 1498 C CA . THR A 1 193 ? 10.805 1.944 8.662 1.00 97.44 193 THR A CA 1
ATOM 1499 C C . THR A 1 193 ? 10.408 3.387 9.002 1.00 97.44 193 THR A C 1
ATOM 1501 O O . THR A 1 193 ? 9.828 4.090 8.173 1.00 97.44 193 THR A O 1
ATOM 1504 N N . CYS A 1 194 ? 10.699 3.832 10.223 1.00 98.06 194 CYS A N 1
ATOM 1505 C CA . CYS A 1 194 ? 10.530 5.222 10.638 1.00 98.06 194 CYS A CA 1
ATOM 1506 C C . CYS A 1 194 ? 11.564 6.138 9.962 1.00 98.06 194 CYS A C 1
ATOM 1508 O O . CYS A 1 194 ? 12.762 5.857 9.982 1.00 98.06 194 CYS A O 1
ATOM 1510 N N . VAL A 1 195 ? 11.113 7.275 9.434 1.00 97.38 195 VAL A N 1
ATOM 1511 C CA . VAL A 1 195 ? 11.959 8.358 8.910 1.00 97.38 195 VAL A CA 1
ATOM 1512 C C . VAL A 1 195 ? 11.586 9.682 9.565 1.00 97.38 195 VAL A C 1
ATOM 1514 O O . VAL A 1 195 ? 10.436 9.897 9.947 1.00 97.38 195 VAL A O 1
ATOM 1517 N N . LYS A 1 196 ? 12.543 10.603 9.696 1.00 97.38 196 LYS A N 1
ATOM 1518 C CA . LYS A 1 196 ? 12.275 11.934 10.259 1.00 97.38 196 LYS A CA 1
ATOM 1519 C C . LYS A 1 196 ? 11.193 12.650 9.439 1.00 97.38 196 LYS A C 1
ATOM 1521 O O . LYS A 1 196 ? 11.343 12.786 8.224 1.00 97.38 196 LYS A O 1
ATOM 1526 N N . GLN A 1 197 ? 10.132 13.117 10.101 1.00 97.00 197 GLN A N 1
ATOM 1527 C CA . GLN A 1 197 ? 9.036 13.813 9.429 1.00 97.00 197 GLN A CA 1
ATOM 1528 C C . GLN A 1 197 ? 9.544 15.089 8.743 1.00 97.00 197 GLN A C 1
ATOM 1530 O O . GLN A 1 197 ? 10.307 15.867 9.320 1.00 97.00 197 GLN A O 1
ATOM 1535 N N . SER A 1 198 ? 9.109 15.306 7.505 1.00 95.31 198 SER A N 1
ATOM 1536 C CA . SER A 1 198 ? 9.489 16.458 6.684 1.00 95.31 198 SER A CA 1
ATOM 1537 C C . SER A 1 198 ? 8.414 16.757 5.632 1.00 95.31 198 SER A C 1
ATOM 1539 O O . SER A 1 198 ? 7.402 16.063 5.551 1.00 95.31 198 SER A O 1
ATOM 1541 N N . ILE A 1 199 ? 8.628 17.779 4.797 1.00 93.19 199 ILE A N 1
ATOM 1542 C CA . ILE A 1 199 ? 7.729 18.090 3.670 1.00 93.19 199 ILE A CA 1
ATOM 1543 C C . ILE A 1 199 ? 7.714 16.942 2.642 1.00 93.19 199 ILE A C 1
ATOM 1545 O O . ILE A 1 199 ? 6.659 16.608 2.113 1.00 93.19 199 ILE A O 1
ATOM 1549 N N . SER A 1 200 ? 8.863 16.303 2.389 1.00 91.44 200 SER A N 1
ATOM 1550 C CA . SER A 1 200 ? 8.977 15.158 1.472 1.00 91.44 200 SER A CA 1
ATOM 1551 C C . SER A 1 200 ? 8.605 13.815 2.111 1.00 91.44 200 SER A C 1
ATOM 1553 O O . SER A 1 200 ? 8.398 12.840 1.390 1.00 91.44 200 SER A O 1
ATOM 1555 N N . LYS A 1 201 ? 8.516 13.758 3.447 1.00 95.12 201 LYS A N 1
ATOM 1556 C CA . LYS A 1 201 ? 8.082 12.600 4.243 1.00 95.12 201 LYS A CA 1
ATOM 1557 C C . LYS A 1 201 ? 7.018 13.028 5.267 1.00 95.12 201 LYS A C 1
ATOM 1559 O O . LYS A 1 201 ? 7.315 13.124 6.463 1.00 95.12 201 LYS A O 1
ATOM 1564 N N . PRO A 1 202 ? 5.797 13.361 4.810 1.00 95.56 202 PRO A N 1
ATOM 1565 C CA . PRO A 1 202 ? 4.730 13.826 5.683 1.00 95.56 202 PRO A CA 1
ATOM 1566 C C . PRO A 1 202 ? 4.053 12.666 6.433 1.00 95.56 202 PRO A C 1
ATOM 1568 O O . PRO A 1 202 ? 4.194 11.491 6.106 1.00 95.56 202 PRO A O 1
ATOM 1571 N N . CYS A 1 203 ? 3.256 13.017 7.441 1.00 95.94 203 CYS A N 1
ATOM 1572 C CA . CYS A 1 203 ? 2.406 12.090 8.188 1.00 95.94 203 CYS A CA 1
ATOM 1573 C C . CYS A 1 203 ? 1.256 11.562 7.302 1.00 95.94 203 CYS A C 1
ATOM 1575 O O . CYS A 1 203 ? 0.188 12.171 7.222 1.00 95.94 203 CYS A O 1
ATOM 1577 N N . HIS A 1 204 ? 1.459 10.427 6.630 1.00 96.31 204 HIS A N 1
ATOM 1578 C CA . HIS A 1 204 ? 0.434 9.801 5.789 1.00 96.31 204 HIS A CA 1
ATOM 1579 C C . HIS A 1 204 ? -0.591 9.003 6.615 1.00 96.31 204 HIS A C 1
ATOM 1581 O O . HIS A 1 204 ? -0.234 8.180 7.461 1.00 96.31 204 HIS A O 1
ATOM 1587 N N . LYS A 1 205 ? -1.883 9.213 6.332 1.00 95.94 205 LYS A N 1
ATOM 1588 C CA . LYS A 1 205 ? -3.025 8.477 6.904 1.00 95.94 205 LYS A CA 1
ATOM 1589 C C . LYS A 1 205 ? -4.018 8.115 5.799 1.00 95.94 205 LYS A C 1
ATOM 1591 O O . LYS A 1 205 ? -4.094 8.819 4.793 1.00 95.94 205 LYS A O 1
ATOM 1596 N N . PHE A 1 206 ? -4.803 7.057 5.993 1.00 95.12 206 PHE A N 1
ATOM 1597 C CA . PHE A 1 206 ? -5.905 6.722 5.087 1.00 95.12 206 PHE A CA 1
ATOM 1598 C C . PHE A 1 206 ? -6.980 7.816 5.112 1.00 95.12 206 PHE A C 1
ATOM 1600 O O . PHE A 1 206 ? -7.491 8.163 6.177 1.00 95.12 206 PHE A O 1
ATOM 1607 N N . ASN A 1 207 ? -7.349 8.339 3.940 1.00 96.00 207 ASN A N 1
ATOM 1608 C CA . ASN A 1 207 ? -8.458 9.281 3.816 1.00 96.00 207 ASN A CA 1
ATOM 1609 C C . ASN A 1 207 ? -9.756 8.530 3.486 1.00 96.00 207 ASN A C 1
ATOM 1611 O O . ASN A 1 207 ? -9.982 8.156 2.332 1.00 96.00 207 ASN A O 1
ATOM 1615 N N . CYS A 1 208 ? -10.594 8.340 4.508 1.00 92.94 208 CYS A N 1
ATOM 1616 C CA . CYS A 1 208 ? -11.894 7.671 4.429 1.00 92.94 208 CYS A CA 1
ATOM 1617 C C . CYS A 1 208 ? -13.097 8.624 4.271 1.00 92.94 208 CYS A C 1
ATOM 1619 O O . CYS A 1 208 ? -14.246 8.177 4.352 1.00 92.94 208 CYS A O 1
ATOM 1621 N N . TYR A 1 209 ? -12.867 9.922 4.049 1.00 95.38 209 TYR A N 1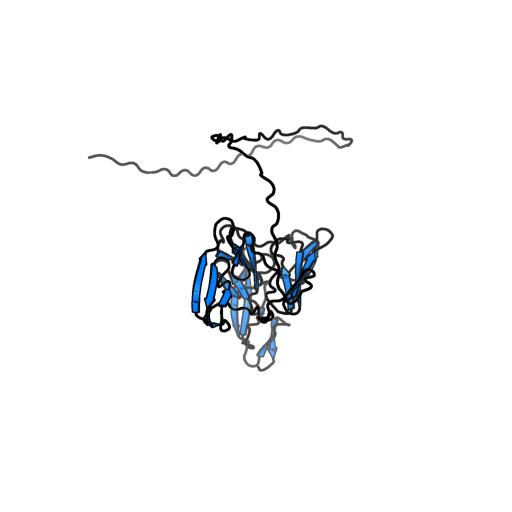
ATOM 1622 C CA . TYR A 1 209 ? -13.941 10.892 3.824 1.00 95.38 209 TYR A CA 1
ATOM 1623 C C . TYR A 1 209 ? -14.778 10.507 2.592 1.00 95.38 209 TYR A C 1
ATOM 1625 O O . TYR A 1 209 ? -14.228 10.224 1.529 1.00 95.38 209 TYR A O 1
ATOM 1633 N N . ASN A 1 210 ? -16.105 10.453 2.749 1.00 93.69 210 ASN A N 1
ATOM 1634 C CA . ASN A 1 210 ? -17.078 10.020 1.731 1.00 93.69 210 ASN A CA 1
ATOM 1635 C C . ASN A 1 210 ? -16.814 8.632 1.096 1.00 93.69 210 ASN A C 1
ATOM 1637 O O . ASN A 1 210 ? -17.287 8.343 -0.004 1.00 93.69 210 ASN A O 1
ATOM 1641 N N . LYS A 1 211 ? -16.104 7.740 1.804 1.00 89.38 211 LYS A N 1
ATOM 1642 C CA . LYS A 1 211 ? -15.771 6.372 1.358 1.00 89.38 211 LYS A CA 1
ATOM 1643 C C . LYS A 1 211 ? -16.393 5.267 2.223 1.00 89.38 211 LYS A C 1
ATOM 1645 O O . LYS A 1 211 ? -15.799 4.210 2.385 1.00 89.38 211 LYS A O 1
ATOM 1650 N N . HIS A 1 212 ? -17.576 5.482 2.801 1.00 84.50 212 HIS A N 1
ATOM 1651 C CA . HIS A 1 212 ? -18.278 4.417 3.534 1.00 84.50 212 HIS A CA 1
ATOM 1652 C C . HIS A 1 212 ? -18.496 3.185 2.625 1.00 84.50 212 HIS A C 1
ATOM 1654 O O . HIS A 1 212 ? -18.995 3.330 1.510 1.00 84.50 212 HIS A O 1
ATOM 1660 N N . LEU A 1 213 ? -18.084 2.002 3.101 1.00 79.25 213 LEU A N 1
ATOM 1661 C CA . LEU A 1 213 ? -18.055 0.721 2.373 1.00 79.25 213 LEU A CA 1
ATOM 1662 C C . LEU A 1 213 ? -17.249 0.751 1.059 1.00 79.25 213 LEU A C 1
ATOM 1664 O O . LEU A 1 213 ? -17.520 -0.006 0.130 1.00 79.25 213 LEU A O 1
ATOM 1668 N N . LYS A 1 214 ? -16.227 1.611 0.991 1.00 85.56 214 LYS A N 1
ATOM 1669 C CA . LYS A 1 214 ? -15.259 1.685 -0.113 1.00 85.56 214 LYS A CA 1
ATOM 1670 C C . LYS A 1 214 ? -13.832 1.564 0.410 1.00 85.56 214 LYS A C 1
ATOM 1672 O O . LYS A 1 214 ? -13.568 1.737 1.601 1.00 85.56 214 LYS A O 1
ATOM 1677 N N . TYR A 1 215 ? -12.904 1.293 -0.493 1.00 90.75 215 TYR A N 1
ATOM 1678 C CA . TYR A 1 215 ? -11.478 1.284 -0.216 1.00 90.75 215 TYR A CA 1
ATOM 1679 C C . TYR A 1 215 ? -10.860 2.676 -0.404 1.00 90.75 215 TYR A C 1
ATOM 1681 O O . TYR A 1 215 ? -11.245 3.439 -1.297 1.00 90.75 215 TYR A O 1
ATOM 1689 N N . ALA A 1 216 ? -9.869 2.994 0.427 1.00 95.50 216 ALA A N 1
ATOM 1690 C CA . ALA A 1 216 ? -8.990 4.147 0.270 1.00 95.50 216 ALA A CA 1
ATOM 1691 C C . ALA A 1 216 ? -7.535 3.687 0.154 1.00 95.50 216 ALA A C 1
ATOM 1693 O O . ALA A 1 216 ? -7.058 2.955 1.022 1.00 95.50 216 ALA A O 1
ATOM 1694 N N . SER A 1 217 ? -6.821 4.148 -0.873 1.00 96.81 217 SER A N 1
ATOM 1695 C CA . SER A 1 217 ? -5.375 3.940 -0.985 1.00 96.81 217 SER A CA 1
ATOM 1696 C C . SER A 1 217 ? -4.615 4.655 0.142 1.00 96.81 217 SER A C 1
ATOM 1698 O O . SER A 1 217 ? -5.051 5.689 0.665 1.00 96.81 217 SER A O 1
ATOM 1700 N N . TYR A 1 218 ? -3.471 4.099 0.547 1.00 96.75 218 TYR A N 1
ATOM 1701 C CA . TYR A 1 218 ? -2.558 4.764 1.472 1.00 96.75 218 TYR A CA 1
ATOM 1702 C C . TYR A 1 218 ? -1.730 5.817 0.715 1.00 96.75 218 TYR A C 1
ATOM 1704 O O . TYR A 1 218 ? -1.027 5.457 -0.231 1.00 96.75 218 TYR A O 1
ATOM 1712 N N . PRO A 1 219 ? -1.737 7.105 1.113 1.00 95.00 219 PRO A N 1
ATOM 1713 C CA . PRO A 1 219 ? -1.074 8.147 0.325 1.00 95.00 219 PRO A CA 1
ATOM 1714 C C . PRO A 1 219 ? 0.453 8.014 0.222 1.00 95.00 219 PRO A C 1
ATOM 1716 O O . PRO A 1 219 ? 1.035 8.558 -0.710 1.00 95.00 219 PRO A O 1
ATOM 1719 N N . GLY A 1 220 ? 1.100 7.313 1.162 1.00 93.62 220 GLY A N 1
ATOM 1720 C CA . GLY A 1 220 ? 2.543 7.056 1.108 1.00 93.62 220 GLY A CA 1
ATOM 1721 C C . GLY A 1 220 ? 2.932 5.948 0.124 1.00 93.62 220 GLY A C 1
ATOM 1722 O O . GLY A 1 220 ? 4.039 5.968 -0.405 1.00 93.62 220 GLY A O 1
ATOM 1723 N N . ASP A 1 221 ? 2.034 4.989 -0.131 1.00 95.00 221 ASP A N 1
ATOM 1724 C CA . ASP A 1 221 ? 2.218 3.938 -1.134 1.00 95.00 221 ASP A CA 1
ATOM 1725 C C . ASP A 1 221 ? 0.880 3.252 -1.466 1.00 95.00 221 ASP A C 1
ATOM 1727 O O . ASP A 1 221 ? 0.296 2.566 -0.624 1.00 95.00 221 ASP A O 1
ATOM 1731 N N . ARG A 1 222 ? 0.407 3.403 -2.712 1.00 95.56 222 ARG A N 1
ATOM 1732 C CA . ARG A 1 222 ? -0.912 2.917 -3.163 1.00 95.56 222 ARG A CA 1
ATOM 1733 C C . ARG A 1 222 ? -1.048 1.389 -3.186 1.00 95.56 222 ARG A C 1
ATOM 1735 O O . ARG A 1 222 ? -2.165 0.906 -3.348 1.00 95.56 222 ARG A O 1
ATOM 1742 N N . ALA A 1 223 ? 0.043 0.638 -3.011 1.00 95.44 223 ALA A N 1
ATOM 1743 C CA . ALA A 1 223 ? -0.006 -0.812 -2.813 1.00 95.44 223 ALA A CA 1
ATOM 1744 C C . ALA A 1 223 ? -0.842 -1.195 -1.578 1.00 95.44 223 ALA A C 1
ATOM 1746 O O . ALA A 1 223 ? -1.552 -2.201 -1.607 1.00 95.44 223 ALA A O 1
ATOM 1747 N N . PHE A 1 224 ? -0.805 -0.375 -0.518 1.00 96.31 224 PHE A N 1
ATOM 1748 C CA . PHE A 1 224 ? -1.667 -0.541 0.651 1.00 96.31 224 PHE A CA 1
ATOM 1749 C C . PHE A 1 224 ? -2.996 0.187 0.452 1.00 96.31 224 PHE A C 1
ATOM 1751 O O . PH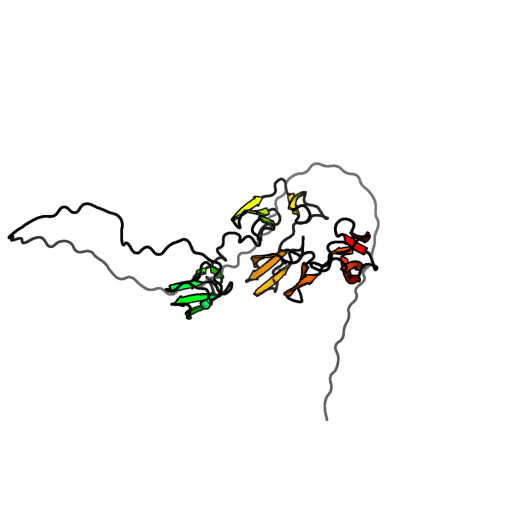E A 1 224 ? -3.045 1.326 -0.024 1.00 96.31 224 PHE A O 1
ATOM 1758 N N . TYR A 1 225 ? -4.076 -0.430 0.916 1.00 95.88 225 TYR A N 1
ATOM 1759 C CA . TYR A 1 225 ? -5.395 0.189 0.984 1.00 95.88 225 TYR A CA 1
ATOM 1760 C C . TYR A 1 225 ? -6.106 -0.182 2.283 1.00 95.88 225 TYR A C 1
ATOM 1762 O O . TYR A 1 225 ? -5.776 -1.183 2.913 1.00 95.88 225 TYR A O 1
ATOM 1770 N N . ALA A 1 226 ? -7.101 0.606 2.681 1.00 91.81 226 ALA A N 1
ATOM 1771 C CA . ALA A 1 226 ? -7.961 0.284 3.812 1.00 91.81 226 ALA A CA 1
ATOM 1772 C C . ALA A 1 226 ? -9.436 0.258 3.411 1.00 91.81 226 ALA A C 1
ATOM 1774 O O . ALA A 1 226 ? -9.877 1.098 2.627 1.00 91.81 226 ALA A O 1
ATOM 1775 N N . LEU A 1 227 ? -10.204 -0.672 3.983 1.00 86.06 227 LEU A N 1
ATOM 1776 C CA . LEU A 1 227 ? -11.665 -0.611 3.967 1.00 86.06 227 LEU A CA 1
ATOM 1777 C C . LEU A 1 227 ? -12.120 0.500 4.916 1.00 86.06 227 LEU A C 1
ATOM 1779 O O . LEU A 1 227 ? -11.747 0.510 6.091 1.00 86.06 227 LEU A O 1
ATOM 1783 N N . CYS A 1 228 ? -12.940 1.413 4.409 1.00 85.31 228 CYS A N 1
ATOM 1784 C CA . CYS A 1 228 ? -13.461 2.546 5.155 1.00 85.31 228 CYS A CA 1
ATOM 1785 C C . CYS A 1 228 ? -14.912 2.296 5.595 1.00 85.31 228 CYS A C 1
ATOM 1787 O O . CYS A 1 228 ? -15.798 2.066 4.773 1.00 85.31 228 CYS A O 1
ATOM 1789 N N . VAL A 1 229 ? -15.183 2.409 6.895 1.00 80.31 229 VAL A N 1
ATOM 1790 C CA . VAL A 1 229 ? -16.531 2.337 7.481 1.00 80.31 229 VAL A CA 1
ATOM 1791 C C . VAL A 1 229 ? -16.726 3.557 8.375 1.00 80.31 229 VAL A C 1
ATOM 1793 O O . VAL A 1 229 ? -15.869 3.888 9.190 1.00 80.31 229 VAL A O 1
ATOM 1796 N N . ASN A 1 230 ? -17.841 4.268 8.191 1.00 80.44 230 ASN A N 1
ATOM 1797 C CA . ASN A 1 230 ? -18.210 5.463 8.971 1.00 80.44 230 ASN A CA 1
ATOM 1798 C C . ASN A 1 230 ? -17.078 6.509 9.089 1.00 80.44 230 ASN A C 1
ATOM 1800 O O . ASN A 1 230 ? -16.800 7.044 10.160 1.00 80.44 230 ASN A O 1
ATOM 1804 N N . GLY A 1 231 ? -16.393 6.773 7.970 1.00 82.94 231 GLY A N 1
ATOM 1805 C CA . GLY A 1 231 ? -15.297 7.745 7.892 1.00 82.94 231 GLY A CA 1
ATOM 1806 C C . GLY A 1 231 ? -13.972 7.290 8.517 1.00 82.94 231 GLY A C 1
ATOM 1807 O O . GLY A 1 231 ? -13.041 8.090 8.584 1.00 82.94 231 GLY A O 1
ATOM 1808 N N . ARG A 1 232 ? -13.851 6.027 8.952 1.00 83.75 232 ARG A N 1
ATOM 1809 C CA . ARG A 1 232 ? -12.644 5.465 9.579 1.00 83.75 232 ARG A CA 1
ATOM 1810 C C . ARG A 1 232 ? -12.132 4.237 8.814 1.00 83.75 232 ARG A C 1
ATOM 1812 O O . ARG A 1 232 ? -12.951 3.453 8.336 1.00 83.75 232 ARG A O 1
ATOM 1819 N N . PRO A 1 233 ? -10.809 4.032 8.708 1.00 87.75 233 PRO A N 1
ATOM 1820 C CA . PRO A 1 233 ? -10.253 2.788 8.187 1.00 87.75 233 PRO A CA 1
ATOM 1821 C C . PRO A 1 233 ? -10.388 1.680 9.243 1.00 87.75 233 PRO A C 1
ATOM 1823 O O . PRO A 1 233 ? -10.006 1.885 10.395 1.00 87.75 233 PRO A O 1
ATOM 1826 N N . VAL A 1 234 ? -10.933 0.520 8.866 1.00 78.56 234 VAL A N 1
ATOM 1827 C CA . VAL A 1 234 ? -11.220 -0.591 9.804 1.00 78.56 234 VAL A CA 1
ATOM 1828 C C . VAL A 1 234 ? -10.459 -1.882 9.508 1.00 78.56 234 VAL A C 1
ATOM 1830 O O . VAL A 1 234 ? -10.243 -2.679 10.411 1.00 78.56 234 VAL A O 1
ATOM 1833 N N . ALA A 1 235 ? -10.006 -2.074 8.271 1.00 82.88 235 ALA A N 1
ATOM 1834 C CA . ALA A 1 235 ? -9.158 -3.194 7.871 1.00 82.88 235 ALA A CA 1
ATOM 1835 C C . ALA A 1 235 ? -8.158 -2.717 6.818 1.00 82.88 235 ALA A C 1
ATOM 1837 O O . ALA A 1 235 ? -8.509 -1.856 6.009 1.00 82.88 235 ALA A O 1
ATOM 1838 N N . ILE A 1 236 ? -6.946 -3.273 6.814 1.00 88.50 236 ILE A N 1
ATOM 1839 C CA . ILE A 1 236 ? -5.927 -3.032 5.784 1.00 88.50 236 ILE A CA 1
ATOM 1840 C C . ILE A 1 236 ? -5.882 -4.200 4.789 1.00 88.50 236 ILE A C 1
ATOM 1842 O O . ILE A 1 236 ? -6.143 -5.345 5.147 1.00 88.50 236 ILE A O 1
ATOM 1846 N N . GLY A 1 237 ? -5.537 -3.907 3.540 1.00 89.12 237 GLY A N 1
ATOM 1847 C CA . GLY A 1 237 ? -5.191 -4.881 2.514 1.00 89.12 237 GLY A CA 1
ATOM 1848 C C . GLY A 1 237 ? -3.977 -4.431 1.703 1.00 89.12 237 GLY A C 1
ATOM 1849 O O . GLY A 1 237 ? -3.548 -3.274 1.777 1.00 89.12 237 GLY A O 1
ATOM 1850 N N . LEU A 1 238 ? -3.431 -5.367 0.930 1.00 93.19 238 LEU A N 1
ATOM 1851 C CA . LEU A 1 238 ? -2.321 -5.145 0.011 1.00 93.19 238 LEU A CA 1
ATOM 1852 C C . LEU A 1 238 ? -2.695 -5.665 -1.379 1.00 93.19 238 LEU A C 1
ATOM 1854 O O . LEU A 1 238 ? -3.210 -6.779 -1.516 1.00 93.19 238 LEU A O 1
ATOM 1858 N N . CYS A 1 239 ? -2.403 -4.876 -2.408 1.00 93.31 239 CYS A N 1
ATOM 1859 C CA . CYS A 1 239 ? -2.466 -5.331 -3.789 1.00 93.31 239 CYS A CA 1
ATOM 1860 C C . CYS A 1 239 ? -1.377 -6.384 -4.048 1.00 93.31 239 CYS A C 1
ATOM 1862 O O . CYS A 1 239 ? -0.190 -6.082 -4.021 1.00 93.31 239 CYS A O 1
ATOM 1864 N N . GLN A 1 240 ? -1.808 -7.629 -4.275 1.00 89.94 240 GLN A N 1
ATOM 1865 C CA . GLN A 1 240 ? -0.947 -8.821 -4.298 1.00 89.94 240 GLN A CA 1
ATOM 1866 C C . GLN A 1 240 ? 0.055 -8.851 -5.461 1.00 89.94 240 GLN A C 1
ATOM 1868 O O . GLN A 1 240 ? 1.121 -9.444 -5.344 1.00 89.94 240 GLN A O 1
ATOM 1873 N N . LYS A 1 241 ? -0.294 -8.238 -6.599 1.00 89.56 241 LYS A N 1
ATOM 1874 C CA . LYS A 1 241 ? 0.569 -8.223 -7.783 1.00 89.56 241 LYS A CA 1
ATOM 1875 C C . LYS A 1 241 ? 1.636 -7.147 -7.664 1.00 89.56 241 LYS A C 1
ATOM 1877 O O . LYS A 1 241 ? 1.340 -6.012 -7.266 1.00 89.56 241 LYS A O 1
ATOM 1882 N N . LYS A 1 242 ? 2.854 -7.458 -8.106 1.00 88.62 242 LYS A N 1
ATOM 1883 C CA . LYS A 1 242 ? 3.933 -6.468 -8.189 1.00 88.62 242 LYS A CA 1
ATOM 1884 C C . LYS A 1 242 ? 3.488 -5.268 -9.023 1.00 88.62 242 LYS A C 1
ATOM 1886 O O . LYS A 1 242 ? 2.768 -5.409 -10.009 1.00 88.62 242 LYS A O 1
ATOM 1891 N N . ASN A 1 243 ? 3.946 -4.079 -8.634 1.00 90.62 243 ASN A N 1
ATOM 1892 C CA . ASN A 1 243 ? 3.650 -2.821 -9.329 1.00 90.62 243 ASN A CA 1
ATOM 1893 C C . ASN A 1 243 ? 2.147 -2.468 -9.430 1.00 90.62 243 ASN A C 1
ATOM 1895 O O . ASN A 1 243 ? 1.776 -1.599 -10.221 1.00 90.62 243 ASN A O 1
ATOM 1899 N N . THR A 1 244 ? 1.282 -3.098 -8.622 1.00 94.12 244 THR A N 1
ATOM 1900 C CA . THR A 1 244 ? -0.148 -2.760 -8.545 1.00 94.12 244 THR A CA 1
ATOM 1901 C C . THR A 1 244 ? -0.516 -2.071 -7.239 1.00 94.12 244 THR A C 1
ATOM 1903 O O . THR A 1 244 ? 0.077 -2.311 -6.187 1.00 94.12 244 THR A O 1
ATOM 1906 N N . GLY A 1 245 ? -1.486 -1.169 -7.323 1.00 94.88 245 GLY A N 1
ATOM 1907 C CA . GLY A 1 245 ? -1.964 -0.353 -6.219 1.00 94.88 245 GLY A CA 1
ATOM 1908 C C . GLY A 1 245 ? -3.429 -0.011 -6.428 1.00 94.88 245 GLY A C 1
ATOM 1909 O O . GLY A 1 245 ? -3.939 -0.089 -7.546 1.00 94.88 245 GLY A O 1
ATOM 1910 N N . LEU A 1 246 ? -4.130 0.344 -5.354 1.00 95.69 246 LEU A N 1
ATOM 1911 C CA . LEU A 1 246 ? -5.552 0.637 -5.453 1.00 95.69 246 LEU A CA 1
ATOM 1912 C C . LEU A 1 246 ? -5.773 1.891 -6.309 1.00 95.69 246 LEU A C 1
ATOM 1914 O O . LEU A 1 246 ? -5.257 2.977 -6.000 1.00 95.69 246 LEU A O 1
ATOM 1918 N N . ASP A 1 247 ? -6.606 1.759 -7.338 1.00 93.75 247 ASP A N 1
ATOM 1919 C CA . ASP A 1 247 ? -7.284 2.899 -7.919 1.00 93.75 247 ASP A CA 1
ATOM 1920 C C . ASP A 1 247 ? -8.557 3.262 -7.157 1.00 93.75 247 ASP A C 1
ATOM 1922 O O . ASP A 1 247 ? -9.523 2.504 -7.087 1.00 93.75 247 ASP A O 1
ATOM 1926 N N . ASP A 1 248 ? -8.540 4.460 -6.571 1.00 90.19 248 ASP A N 1
ATOM 1927 C CA . ASP A 1 248 ? -9.633 4.993 -5.762 1.00 90.19 248 ASP A CA 1
ATOM 1928 C C . ASP A 1 248 ? -10.938 5.145 -6.570 1.00 90.19 248 ASP A C 1
ATOM 1930 O O . ASP A 1 248 ? -12.017 5.130 -5.973 1.00 90.19 248 ASP A O 1
ATOM 1934 N N . SER A 1 249 ? -10.859 5.263 -7.903 1.00 91.25 249 SER A N 1
ATOM 1935 C CA . SER A 1 249 ? -12.018 5.415 -8.794 1.00 91.25 249 SER A CA 1
ATOM 1936 C C . SER A 1 249 ? -12.563 4.059 -9.243 1.00 91.25 249 SER A C 1
ATOM 1938 O O . SER A 1 249 ? -13.767 3.824 -9.142 1.00 91.25 249 SER A O 1
ATOM 1940 N N . SER A 1 250 ? -11.691 3.158 -9.717 1.00 92.19 250 SER A N 1
ATOM 1941 C CA . SER A 1 250 ? -12.077 1.811 -10.175 1.00 92.19 250 SER A CA 1
ATOM 1942 C C . SER A 1 250 ? -12.407 0.853 -9.022 1.00 92.19 250 SER A C 1
ATOM 1944 O O . SER A 1 250 ? -13.115 -0.135 -9.233 1.00 92.19 250 SER A O 1
ATOM 1946 N N . GLN A 1 251 ? -11.914 1.160 -7.814 1.00 92.88 251 GLN A N 1
ATOM 1947 C CA . GLN A 1 251 ? -11.948 0.317 -6.614 1.00 92.88 251 GLN A CA 1
ATOM 1948 C C . GLN A 1 251 ? -11.252 -1.044 -6.814 1.00 92.88 251 GLN A C 1
ATOM 1950 O O . GLN A 1 251 ? -11.617 -2.039 -6.185 1.00 92.88 251 GLN A O 1
ATOM 1955 N N . LYS A 1 252 ? -10.237 -1.092 -7.689 1.00 92.81 252 LYS A N 1
ATOM 1956 C CA . LYS A 1 252 ? -9.443 -2.288 -8.015 1.00 92.81 252 LYS A CA 1
ATOM 1957 C C . LYS A 1 252 ? -7.949 -2.016 -7.863 1.00 92.81 252 LYS A C 1
ATOM 1959 O O . LYS A 1 252 ? -7.508 -0.871 -7.877 1.00 92.81 252 LYS A O 1
ATOM 1964 N N . CYS A 1 253 ? -7.173 -3.085 -7.712 1.00 93.56 253 CYS A N 1
ATOM 1965 C CA . CYS A 1 253 ? -5.717 -3.027 -7.790 1.00 93.56 253 CYS A CA 1
ATOM 1966 C C . CYS A 1 253 ? -5.291 -3.005 -9.261 1.00 93.56 253 CYS A C 1
ATOM 1968 O O . CYS A 1 253 ? -5.325 -4.040 -9.927 1.00 93.56 253 CYS A O 1
ATOM 1970 N N . ASP A 1 254 ? -4.887 -1.835 -9.741 1.00 94.00 254 ASP A N 1
ATOM 1971 C CA . ASP A 1 254 ? -4.429 -1.597 -11.110 1.00 94.00 254 ASP A CA 1
ATOM 1972 C C . ASP A 1 254 ? -2.925 -1.256 -11.111 1.00 94.00 254 ASP A C 1
ATOM 1974 O O . ASP A 1 254 ? -2.337 -0.935 -10.074 1.00 94.00 254 ASP A O 1
ATOM 1978 N N . VAL A 1 255 ? -2.264 -1.362 -12.267 1.00 94.00 255 VAL A N 1
ATOM 1979 C CA . VAL A 1 255 ? -0.832 -1.031 -12.395 1.00 94.00 255 VAL A CA 1
ATOM 1980 C C . VAL A 1 255 ? -0.624 0.469 -12.174 1.00 94.00 255 VAL A C 1
ATOM 1982 O O . VAL A 1 255 ? -1.336 1.291 -12.750 1.00 94.00 255 VAL A O 1
ATOM 1985 N N . TYR A 1 256 ? 0.379 0.834 -11.376 1.00 92.81 256 TYR A N 1
ATOM 1986 C CA . TYR A 1 256 ? 0.764 2.224 -11.125 1.00 92.81 256 TYR A CA 1
ATOM 1987 C C . TYR A 1 256 ? 2.284 2.370 -11.034 1.00 92.81 256 TYR A C 1
ATOM 1989 O O . TYR A 1 256 ? 3.018 1.420 -10.769 1.00 92.81 256 TYR A O 1
ATOM 1997 N N . CYS A 1 257 ? 2.755 3.597 -11.228 1.00 92.12 257 CYS A N 1
ATOM 1998 C CA . CYS A 1 257 ? 4.169 3.933 -11.180 1.00 92.12 257 CYS A CA 1
ATOM 1999 C C . CYS A 1 257 ? 4.472 4.741 -9.913 1.00 92.12 257 CYS A C 1
ATOM 2001 O O . CYS A 1 257 ? 3.794 5.728 -9.630 1.00 92.12 257 CYS A O 1
ATOM 2003 N N . LYS A 1 258 ? 5.503 4.336 -9.159 1.00 89.75 258 LYS A N 1
ATOM 2004 C CA . LYS A 1 258 ? 6.026 5.096 -8.001 1.00 89.75 258 LYS A CA 1
ATOM 2005 C C . LYS A 1 258 ? 7.000 6.206 -8.409 1.00 89.75 258 LYS A C 1
ATOM 2007 O O . LYS A 1 258 ? 7.205 7.153 -7.658 1.00 89.75 258 LYS A O 1
ATOM 2012 N N . LYS A 1 259 ? 7.637 6.041 -9.569 1.00 90.19 259 LYS A N 1
ATOM 2013 C CA . LYS A 1 259 ? 8.614 6.946 -10.180 1.00 90.19 259 LYS A CA 1
ATOM 2014 C C . LYS A 1 259 ? 8.580 6.779 -11.701 1.00 90.19 259 LYS A C 1
ATOM 2016 O O . LYS A 1 259 ? 7.987 5.827 -12.205 1.00 90.19 259 LYS A O 1
ATOM 2021 N N . GLU A 1 260 ? 9.241 7.690 -12.402 1.00 93.44 260 GLU A N 1
ATOM 2022 C CA . GLU A 1 260 ? 9.526 7.571 -13.835 1.00 93.44 260 GLU A CA 1
ATOM 2023 C C . GLU A 1 260 ? 10.540 6.444 -14.112 1.00 93.44 260 GLU A C 1
ATOM 2025 O O . GLU A 1 260 ? 11.398 6.154 -13.270 1.00 93.44 260 GLU A O 1
ATOM 2030 N N . GLY A 1 261 ? 10.421 5.797 -15.275 1.00 95.12 261 GLY A N 1
ATOM 2031 C CA . GLY A 1 261 ? 11.271 4.679 -15.705 1.00 95.12 261 GLY A CA 1
ATOM 2032 C C . GLY A 1 261 ? 10.472 3.476 -16.214 1.00 95.12 261 GLY A C 1
ATOM 2033 O O . GLY A 1 261 ? 9.282 3.586 -16.497 1.00 95.12 261 GLY A O 1
ATOM 2034 N N . ASN A 1 262 ? 11.120 2.317 -16.322 1.00 96.62 262 ASN A N 1
ATOM 2035 C CA . ASN A 1 262 ? 10.469 1.065 -16.712 1.00 96.62 262 ASN A CA 1
ATOM 2036 C C . ASN A 1 262 ? 10.275 0.156 -15.494 1.00 96.62 262 ASN A C 1
ATOM 2038 O O . ASN A 1 262 ? 11.134 0.119 -14.612 1.00 96.62 262 ASN A O 1
ATOM 2042 N N . ILE A 1 263 ? 9.176 -0.599 -15.458 1.00 95.69 263 ILE A N 1
ATOM 2043 C CA . ILE A 1 263 ? 8.875 -1.568 -14.395 1.00 95.69 263 ILE A CA 1
ATOM 2044 C C . ILE A 1 263 ? 8.412 -2.911 -14.976 1.00 95.69 263 ILE A C 1
ATOM 2046 O O . ILE A 1 263 ? 7.773 -2.959 -16.029 1.00 95.69 263 ILE A O 1
ATOM 2050 N N . GLU A 1 264 ? 8.740 -4.004 -14.286 1.00 95.00 264 GLU A N 1
ATOM 2051 C CA . GLU A 1 264 ? 8.465 -5.378 -14.733 1.00 95.00 264 GLU A CA 1
ATOM 2052 C C . GLU A 1 264 ? 6.956 -5.672 -14.866 1.00 95.00 264 GLU A C 1
ATOM 2054 O O . GLU A 1 264 ? 6.143 -5.219 -14.049 1.00 95.00 264 GLU A O 1
ATOM 2059 N N . VAL A 1 265 ? 6.585 -6.459 -15.885 1.00 93.75 265 VAL A N 1
ATOM 2060 C CA . VAL A 1 265 ? 5.252 -7.068 -16.003 1.00 93.75 265 VAL A CA 1
ATOM 2061 C C . VAL A 1 265 ? 5.309 -8.460 -15.377 1.00 93.75 265 VAL A C 1
ATOM 2063 O O . VAL A 1 265 ? 5.993 -9.355 -15.869 1.00 93.75 265 VAL A O 1
ATOM 2066 N N . GLU A 1 266 ? 4.571 -8.656 -14.288 1.00 90.12 266 GLU A N 1
ATOM 2067 C CA . GLU A 1 266 ? 4.525 -9.939 -13.587 1.00 90.12 266 GLU A CA 1
ATOM 2068 C C . GLU A 1 266 ? 4.013 -11.068 -14.501 1.00 90.12 266 GLU A C 1
ATOM 2070 O O . GLU A 1 266 ? 2.934 -10.969 -15.087 1.00 90.12 266 GLU A O 1
ATOM 2075 N N . GLY A 1 267 ? 4.805 -12.139 -14.626 1.00 89.69 267 GLY A N 1
ATOM 2076 C CA . GLY A 1 267 ? 4.521 -13.276 -15.507 1.00 89.69 267 GLY A CA 1
ATOM 2077 C C . GLY A 1 267 ? 4.918 -13.087 -16.979 1.00 89.69 267 GLY A C 1
ATOM 2078 O O . GLY A 1 267 ? 4.796 -14.033 -17.752 1.00 89.69 267 GLY A O 1
ATOM 2079 N N . GLU A 1 268 ? 5.427 -11.918 -17.386 1.00 93.38 268 GLU A N 1
ATOM 2080 C CA . GLU A 1 268 ? 5.822 -11.642 -18.774 1.00 93.38 268 GLU A CA 1
ATOM 2081 C C . GLU A 1 268 ? 7.251 -11.089 -18.875 1.00 93.38 268 GLU A C 1
ATOM 2083 O O . GLU A 1 268 ? 7.474 -9.897 -19.065 1.00 93.38 268 GLU A O 1
ATOM 2088 N N . CYS A 1 269 ? 8.237 -11.982 -18.844 1.00 92.94 269 CYS A N 1
ATOM 2089 C CA . CYS A 1 269 ? 9.670 -11.671 -18.932 1.00 92.94 269 CYS A CA 1
ATOM 2090 C C . CYS A 1 269 ? 10.110 -10.802 -20.137 1.00 92.94 269 CYS A C 1
ATOM 2092 O O . CYS A 1 269 ? 11.172 -10.191 -20.098 1.00 92.94 269 CYS A O 1
ATOM 2094 N N . ARG A 1 270 ? 9.340 -10.757 -21.237 1.00 95.31 270 ARG A N 1
ATOM 2095 C CA . ARG A 1 270 ? 9.634 -9.929 -22.427 1.00 95.31 270 ARG A CA 1
ATOM 2096 C C . ARG A 1 270 ? 8.837 -8.629 -22.467 1.00 95.31 270 ARG A C 1
ATOM 2098 O O . ARG A 1 270 ? 8.955 -7.900 -23.449 1.00 95.31 270 ARG A O 1
ATOM 2105 N N . SER A 1 271 ? 8.035 -8.338 -21.448 1.00 95.94 271 SER A N 1
ATOM 2106 C CA . SER A 1 271 ? 7.160 -7.170 -21.393 1.00 95.94 271 SER A CA 1
ATOM 2107 C C . SER A 1 271 ? 7.489 -6.295 -20.186 1.00 95.94 271 SER A C 1
ATOM 2109 O O . SER A 1 271 ? 7.786 -6.780 -19.098 1.00 95.94 271 SER A O 1
ATOM 2111 N N . TYR A 1 272 ? 7.379 -4.984 -20.366 1.00 96.88 272 TYR A N 1
ATOM 2112 C CA . TYR A 1 272 ? 7.558 -4.003 -19.296 1.00 96.88 272 TYR A CA 1
ATOM 2113 C C . TYR A 1 272 ? 6.520 -2.889 -19.413 1.00 96.88 272 TYR A C 1
ATOM 2115 O O . TYR A 1 272 ? 5.956 -2.655 -20.485 1.00 96.88 272 TYR A O 1
ATOM 2123 N N . TYR A 1 273 ? 6.255 -2.190 -18.315 1.00 97.19 273 TYR A N 1
ATOM 2124 C CA . TYR A 1 273 ? 5.499 -0.944 -18.342 1.00 97.19 273 TYR A CA 1
ATOM 2125 C C . TYR A 1 273 ? 6.469 0.237 -18.356 1.00 97.19 273 TYR A C 1
ATOM 2127 O O . TYR A 1 273 ? 7.305 0.379 -17.470 1.00 97.19 273 TYR A O 1
ATOM 2135 N N . GLU A 1 274 ? 6.337 1.086 -19.366 1.00 96.81 274 GLU A N 1
ATOM 2136 C CA . GLU A 1 274 ? 7.006 2.378 -19.486 1.00 96.81 274 GLU A CA 1
ATOM 2137 C C . GLU A 1 274 ? 6.175 3.428 -18.729 1.00 96.81 274 GLU A C 1
ATOM 2139 O O . GLU A 1 274 ? 5.015 3.680 -19.078 1.00 96.81 274 GLU A O 1
ATOM 2144 N N . CYS A 1 275 ? 6.759 4.016 -17.684 1.00 96.00 275 CYS A N 1
ATOM 2145 C CA . CYS A 1 275 ? 6.168 5.036 -16.821 1.00 96.00 275 CYS A CA 1
ATOM 2146 C C . CYS A 1 275 ? 6.723 6.418 -17.175 1.00 96.00 275 CYS A C 1
ATOM 2148 O O . CYS A 1 275 ? 7.756 6.821 -16.641 1.00 96.00 275 CYS A O 1
ATOM 2150 N N . LEU A 1 276 ? 6.026 7.163 -18.036 1.00 94.50 276 LEU A N 1
ATOM 2151 C CA . LEU A 1 276 ? 6.415 8.532 -18.399 1.00 94.50 276 LEU A CA 1
ATOM 2152 C C . LEU A 1 276 ? 5.706 9.545 -17.503 1.00 94.50 276 LEU A C 1
ATOM 2154 O O . LEU A 1 276 ? 4.481 9.483 -17.343 1.00 94.50 276 LEU A O 1
ATOM 2158 N N . SER A 1 277 ? 6.455 10.486 -16.938 1.00 91.88 277 SER A N 1
ATOM 2159 C CA . SER A 1 277 ? 5.908 11.545 -16.096 1.00 91.88 277 SER A CA 1
ATOM 2160 C C . SER A 1 277 ? 4.969 12.452 -16.898 1.00 91.88 277 SER A C 1
ATOM 2162 O O . SER A 1 277 ? 5.288 12.919 -17.993 1.00 91.88 277 SER A O 1
ATOM 2164 N N . ARG A 1 278 ? 3.775 12.699 -16.359 1.00 88.31 278 ARG A N 1
ATOM 2165 C CA . ARG A 1 278 ? 2.862 13.754 -16.806 1.00 88.31 278 ARG A CA 1
ATOM 2166 C C . ARG A 1 278 ? 2.857 14.885 -15.779 1.00 88.31 278 ARG A C 1
ATOM 2168 O O . ARG A 1 278 ? 3.323 14.757 -14.649 1.00 88.31 278 ARG A O 1
ATOM 2175 N N . MET A 1 279 ? 2.263 16.004 -16.181 1.00 81.75 279 MET A N 1
ATOM 2176 C CA . MET A 1 279 ? 2.028 17.155 -15.315 1.00 81.75 279 MET A CA 1
ATOM 2177 C C . MET A 1 279 ? 1.344 16.727 -13.994 1.00 81.75 279 MET A C 1
ATOM 2179 O O . MET A 1 279 ? 0.424 15.906 -14.006 1.00 81.75 279 MET A O 1
ATOM 2183 N N . TRP A 1 280 ? 1.792 17.298 -12.870 1.00 69.81 280 TRP A N 1
ATOM 2184 C CA . TRP A 1 280 ? 1.253 17.068 -11.516 1.00 69.81 280 TRP A CA 1
ATOM 2185 C C . TRP A 1 280 ? 1.329 15.612 -11.004 1.00 69.81 280 TRP A C 1
ATOM 2187 O O . TRP A 1 280 ? 0.359 15.085 -10.464 1.00 69.81 280 TRP A O 1
ATOM 2197 N N . SER A 1 281 ? 2.492 14.963 -11.145 1.00 69.88 281 SER A N 1
ATOM 2198 C CA . SER A 1 281 ? 2.810 13.663 -10.509 1.00 69.88 281 SER A CA 1
ATOM 2199 C C . SER A 1 281 ? 1.905 12.487 -10.910 1.00 69.88 281 SER A C 1
ATOM 2201 O O . SER A 1 281 ? 1.810 11.491 -10.194 1.00 69.88 281 SER A O 1
ATOM 2203 N N . THR A 1 282 ? 1.262 12.577 -12.074 1.00 84.50 282 THR A N 1
ATOM 2204 C CA . THR A 1 282 ? 0.582 11.442 -12.714 1.00 84.50 282 THR A CA 1
ATOM 2205 C C . THR A 1 282 ? 1.509 10.799 -13.745 1.00 84.50 282 THR A C 1
ATOM 2207 O O . THR A 1 282 ? 2.401 11.460 -14.269 1.00 84.50 282 THR A O 1
ATOM 2210 N N . TYR A 1 283 ? 1.313 9.518 -14.063 1.00 91.12 283 TYR A N 1
ATOM 2211 C CA . TYR A 1 283 ? 2.148 8.804 -15.037 1.00 91.12 283 TYR A CA 1
ATOM 2212 C C . TYR A 1 283 ? 1.323 8.326 -16.232 1.00 91.12 283 TYR A C 1
ATOM 2214 O O . TYR A 1 283 ? 0.221 7.800 -16.075 1.00 91.12 283 TYR A O 1
ATOM 2222 N N . LYS A 1 284 ? 1.863 8.473 -17.446 1.00 93.44 284 LYS A N 1
ATOM 2223 C CA . LYS A 1 284 ? 1.405 7.707 -18.607 1.00 93.44 284 LYS A CA 1
ATOM 2224 C C . LYS A 1 284 ? 2.055 6.330 -18.524 1.00 93.44 284 LYS A C 1
ATOM 2226 O O . LYS A 1 284 ? 3.264 6.224 -18.698 1.00 93.44 284 LYS A O 1
ATOM 2231 N N . ILE A 1 285 ? 1.243 5.305 -18.301 1.00 95.00 285 ILE A N 1
ATOM 2232 C CA . ILE A 1 285 ? 1.688 3.911 -18.269 1.00 95.00 285 ILE A CA 1
ATOM 2233 C C . ILE A 1 285 ? 1.440 3.310 -19.650 1.00 95.00 285 ILE A C 1
ATOM 2235 O O . ILE A 1 285 ? 0.313 3.347 -20.144 1.00 95.00 285 ILE A O 1
ATOM 2239 N N . THR A 1 286 ? 2.484 2.790 -20.292 1.00 96.31 286 THR A N 1
ATOM 2240 C CA . THR A 1 286 ? 2.384 2.143 -21.608 1.00 96.31 286 THR A CA 1
ATOM 2241 C C . THR A 1 286 ? 3.049 0.776 -21.536 1.00 96.31 286 THR A C 1
ATOM 2243 O O . THR A 1 286 ? 4.226 0.689 -21.205 1.00 96.31 286 THR A O 1
ATOM 2246 N N . LYS A 1 287 ? 2.324 -0.303 -21.849 1.00 96.94 287 LYS A N 1
ATOM 2247 C CA . LYS A 1 287 ? 2.944 -1.629 -21.959 1.00 96.94 287 LYS A CA 1
ATOM 2248 C C . LYS A 1 287 ? 3.805 -1.687 -23.224 1.00 96.94 287 LYS A C 1
ATOM 2250 O O . LYS A 1 287 ? 3.358 -1.289 -24.300 1.00 96.94 287 LYS A O 1
ATOM 2255 N N . ARG A 1 288 ? 5.032 -2.173 -23.082 1.00 97.25 288 ARG A N 1
ATOM 2256 C CA . ARG A 1 288 ? 6.044 -2.339 -24.129 1.00 97.25 288 ARG A CA 1
ATOM 2257 C C . ARG A 1 288 ? 6.571 -3.773 -24.102 1.00 97.25 288 ARG A C 1
ATOM 2259 O O . ARG A 1 288 ? 6.357 -4.496 -23.128 1.00 97.25 288 ARG A O 1
ATOM 2266 N N . SER A 1 289 ? 7.281 -4.160 -25.156 1.00 97.19 289 SER A N 1
ATOM 2267 C CA . SER A 1 289 ? 7.967 -5.449 -25.234 1.00 97.19 289 SER A CA 1
ATOM 2268 C C . SER A 1 289 ? 9.413 -5.264 -25.670 1.00 97.19 289 SER A C 1
ATOM 2270 O O . SER A 1 289 ? 9.713 -4.406 -26.499 1.00 97.19 289 SER A O 1
ATOM 2272 N N . CYS A 1 290 ? 10.299 -6.081 -25.110 1.00 97.00 290 CYS A N 1
ATOM 2273 C CA . CYS A 1 290 ? 11.723 -6.069 -25.403 1.00 97.00 290 CYS A CA 1
ATOM 2274 C C . CYS A 1 290 ? 12.036 -6.605 -26.817 1.00 97.00 290 CYS A C 1
ATOM 2276 O O . CYS A 1 290 ? 11.333 -7.505 -27.309 1.00 97.00 290 CYS A O 1
ATOM 2278 N N . PRO A 1 291 ? 13.106 -6.100 -27.467 1.00 96.19 291 PRO A N 1
ATOM 2279 C CA . PRO A 1 291 ? 13.585 -6.597 -28.756 1.00 96.19 291 PRO A CA 1
ATOM 2280 C C . PRO A 1 291 ? 13.753 -8.131 -28.818 1.00 96.19 291 PRO A C 1
ATOM 2282 O O . PRO A 1 291 ? 13.937 -8.787 -27.787 1.00 96.19 291 PRO A O 1
ATOM 2285 N N . PRO A 1 292 ? 13.703 -8.746 -30.014 1.00 95.19 292 PRO A N 1
ATOM 2286 C CA . PRO A 1 292 ? 14.033 -10.162 -30.183 1.00 95.19 292 PRO A CA 1
ATOM 2287 C C . PRO A 1 292 ? 15.417 -10.502 -29.603 1.00 95.19 292 PRO A C 1
ATOM 2289 O O . PRO A 1 292 ? 16.361 -9.740 -29.783 1.00 95.19 292 PRO A O 1
ATOM 2292 N N . GLY A 1 293 ? 15.530 -11.636 -28.901 1.00 94.62 293 GLY A N 1
ATOM 2293 C CA . GLY A 1 293 ? 16.775 -12.050 -28.232 1.00 94.62 293 GLY A CA 1
ATOM 2294 C C . GLY A 1 293 ? 17.100 -11.300 -26.931 1.00 94.62 293 GLY A C 1
ATOM 2295 O O . GLY A 1 293 ? 18.227 -11.391 -26.447 1.00 94.62 293 GLY A O 1
ATOM 2296 N N . THR A 1 294 ? 16.137 -10.554 -26.377 1.00 96.81 294 THR A N 1
ATOM 2297 C CA . THR A 1 294 ? 16.274 -9.872 -25.081 1.00 96.81 294 THR A CA 1
ATOM 2298 C C . THR A 1 294 ? 15.057 -10.101 -24.180 1.00 96.81 294 THR A C 1
ATOM 2300 O O . THR A 1 294 ? 13.937 -10.344 -24.655 1.00 96.81 294 THR A O 1
ATOM 2303 N N . HIS A 1 295 ? 15.287 -9.974 -22.876 1.00 96.38 295 HIS A N 1
ATOM 2304 C CA . HIS A 1 295 ? 14.299 -10.047 -21.798 1.00 96.38 295 HIS A CA 1
ATOM 2305 C C . HIS A 1 295 ? 14.415 -8.801 -20.908 1.00 96.38 295 HIS A C 1
ATOM 2307 O O . HIS A 1 295 ? 15.438 -8.124 -20.943 1.00 96.38 295 HIS A O 1
ATOM 2313 N N . PHE A 1 296 ? 13.375 -8.455 -20.156 1.00 96.75 296 PHE A N 1
ATOM 2314 C CA . PHE A 1 296 ? 13.389 -7.299 -19.262 1.00 96.75 296 PHE A CA 1
ATOM 2315 C C . PHE A 1 296 ? 13.926 -7.686 -17.880 1.00 96.75 296 PHE A C 1
ATOM 2317 O O . PHE A 1 296 ? 13.326 -8.534 -17.217 1.00 96.75 296 PHE A O 1
ATOM 2324 N N . ASP A 1 297 ? 14.988 -7.023 -17.420 1.00 94.88 297 ASP A N 1
ATOM 2325 C CA . ASP A 1 297 ? 15.399 -7.078 -16.016 1.00 94.88 297 ASP A CA 1
ATOM 2326 C C . ASP A 1 297 ? 14.784 -5.905 -15.236 1.00 94.88 297 ASP A C 1
ATOM 2328 O O . ASP A 1 297 ? 14.978 -4.726 -15.547 1.00 94.88 297 ASP A O 1
ATOM 2332 N N . GLY A 1 298 ? 14.044 -6.237 -14.176 1.00 90.38 298 GLY A N 1
ATOM 2333 C CA . GLY A 1 298 ? 13.475 -5.257 -13.252 1.00 90.38 298 GLY A CA 1
ATOM 2334 C C . GLY A 1 298 ? 14.512 -4.560 -12.365 1.00 90.38 298 GLY A C 1
ATOM 2335 O O . GLY A 1 298 ? 14.190 -3.528 -11.775 1.00 90.38 298 GLY A O 1
ATOM 2336 N N . SER A 1 299 ? 15.734 -5.094 -12.268 1.00 91.06 299 SER A N 1
ATOM 2337 C CA . SER A 1 299 ? 16.818 -4.551 -11.440 1.00 91.06 299 SER A CA 1
ATOM 2338 C C . SER A 1 299 ? 17.550 -3.409 -12.153 1.00 91.06 299 SER A C 1
ATOM 2340 O O . SER A 1 299 ? 17.715 -2.335 -11.571 1.00 91.06 299 SER A O 1
ATOM 2342 N N . SER A 1 300 ? 17.931 -3.604 -13.418 1.00 93.00 300 SER A N 1
ATOM 2343 C CA . SER A 1 300 ? 18.496 -2.573 -14.296 1.00 93.00 300 SER A CA 1
ATOM 2344 C C . SER A 1 300 ? 17.431 -1.648 -14.895 1.00 93.00 300 SER A C 1
ATOM 2346 O O . SER A 1 300 ? 17.722 -0.493 -15.214 1.00 93.00 300 SER A O 1
ATOM 2348 N N . GLY A 1 301 ? 16.182 -2.116 -15.008 1.00 94.31 301 GLY A N 1
ATOM 2349 C CA . GLY A 1 301 ? 15.082 -1.381 -15.638 1.00 94.31 301 GLY A CA 1
ATOM 2350 C C . GLY A 1 301 ? 15.188 -1.336 -17.168 1.00 94.31 301 GLY A C 1
ATOM 2351 O O . GLY A 1 301 ? 14.638 -0.426 -17.802 1.00 94.31 301 GLY A O 1
ATOM 2352 N N . ALA A 1 302 ? 15.911 -2.288 -17.761 1.00 96.06 302 ALA A N 1
ATOM 2353 C CA . ALA A 1 302 ? 16.251 -2.334 -19.177 1.00 96.06 302 ALA A CA 1
ATOM 2354 C C . ALA A 1 302 ? 16.000 -3.722 -19.794 1.00 96.06 302 ALA A C 1
ATOM 2356 O O . ALA A 1 302 ? 15.745 -4.707 -19.104 1.00 96.06 302 ALA A O 1
ATOM 2357 N N . CYS A 1 303 ? 16.061 -3.788 -21.125 1.00 97.12 303 CYS A N 1
ATOM 2358 C CA . CYS A 1 303 ? 16.052 -5.052 -21.855 1.00 97.12 303 CYS A CA 1
ATOM 2359 C C . CYS A 1 303 ? 17.490 -5.561 -22.023 1.00 97.12 303 CYS A C 1
ATOM 2361 O O . CYS A 1 303 ? 18.308 -4.883 -22.645 1.00 97.12 303 CYS A O 1
ATOM 2363 N N . GLU A 1 304 ? 17.782 -6.754 -21.515 1.00 96.81 304 GLU A N 1
ATOM 2364 C CA . GLU A 1 304 ? 19.112 -7.363 -21.512 1.00 96.81 304 GLU A CA 1
ATOM 2365 C C . GLU A 1 304 ? 19.188 -8.588 -22.442 1.00 96.81 304 GLU A C 1
ATOM 2367 O O . GLU A 1 304 ? 18.190 -9.313 -22.586 1.00 96.81 304 GLU A O 1
ATOM 2372 N N . PRO A 1 305 ? 20.349 -8.847 -23.086 1.00 96.38 305 PRO A N 1
ATOM 2373 C CA . PRO A 1 305 ? 20.559 -10.028 -23.921 1.00 96.38 305 PRO A CA 1
ATOM 2374 C C . PRO A 1 305 ? 20.244 -11.315 -23.162 1.00 96.38 305 PRO A C 1
ATOM 2376 O O . PRO A 1 305 ? 20.796 -11.570 -22.094 1.00 96.38 305 PRO A O 1
ATOM 2379 N N . GLY A 1 306 ? 19.354 -12.133 -23.714 1.00 90.25 306 GLY A N 1
ATOM 2380 C CA . GLY A 1 306 ? 18.896 -13.341 -23.043 1.00 90.25 306 GLY A CA 1
ATOM 2381 C C . GLY A 1 306 ? 17.582 -13.868 -23.599 1.00 90.25 306 GLY A C 1
ATOM 2382 O O . GLY A 1 306 ? 16.871 -13.196 -24.350 1.00 90.25 306 GLY A O 1
ATOM 2383 N N . ILE A 1 307 ? 17.272 -15.097 -23.209 1.00 83.38 307 ILE A N 1
ATOM 2384 C CA . ILE A 1 307 ? 16.007 -15.770 -23.491 1.00 83.38 307 ILE A CA 1
ATOM 2385 C C . ILE A 1 307 ? 15.326 -16.027 -22.148 1.00 83.38 307 ILE A C 1
ATOM 2387 O O . ILE A 1 307 ? 16.010 -16.247 -21.147 1.00 83.38 307 ILE A O 1
ATOM 2391 N N . CYS A 1 308 ? 13.998 -16.002 -22.151 1.00 80.00 308 CYS A N 1
ATOM 2392 C CA . CYS A 1 308 ? 13.199 -16.607 -21.092 1.00 80.00 308 CYS A CA 1
ATOM 2393 C C . CYS A 1 308 ? 13.008 -18.105 -21.358 1.00 80.00 308 CYS A C 1
ATOM 2395 O O . CYS A 1 308 ? 12.864 -18.844 -20.365 1.00 80.00 308 CYS A O 1
#

Organism: NCBI:txid642074

pLDDT: mean 72.53, std 26.69, range [24.06, 98.06]

Secondary structure (DSSP, 8-state):
-----------------------------------------------------------------------------------------TT------SGGGSPSSEEEEEEETTEEEEEETTEEEEEEE--TT--EEETTEEESS-------SSSEEEEE-SS-TTEEEEEETTEEEEEE-STTEEEETTTTEEEE--SSS-------TT-TTEEEE-TT-TTEEEEEETTEEEEEEE--STTEEEETTTTEEEE--SSSEEEE-TT-TTEEEEEEE-GGG-EEEEEEEPPTTEEEETTTTEEEE---

Sequence (308 aa):
MKEAVFFILCAGFVLAHTHPQFNNKIVPDWGSEWWLNPVVSVCDYHAEGPEFDSLRGQSWLKAKSASKALGVSQAVLGQSNRNIPYLLNLSTFSNVKNCSDALNGTVKICPNATFAEICFNKQSVYVENCTGSRPFCVEGECASSPGGEYNCPEDFGYFPSLTSCNAFYICKKYKPRLYECQDKSVYDPGVKTCVKQSISKPCHKFNCYNKHLKYASYPGDRAFYALCVNGRPVAIGLCQKKNTGLDDSSQKCDVYCKKEGNIEVEGECRSYYECLSRMWSTYKITKRSCPPGTHFDGSSGACEPGIC

=== Feature glossary ===
Feature key, reading from the visual/contextual features back to the raw sequence:

Rendered structure images. Structure images are PyMOL renders from six orthogonal camera directions. Cartoon representation draws helices as coils and strands as arrows; sticks shows the backbone as bonds; surface shows the solvent-excluded envelope. Rainbow coloring maps sequence position to hue (blue→red, N→C); chain coloring assigns a distinct color per polypeptide.

Contact-map, Ramachandran, and PAE plots. Three diagnostic plots accompany the record. The Cα contact map visualizes the tertiary structure as a 2D adjacency matrix (8 Å cutoff, sequence-local contacts suppressed). The Ramachandran plot shows the distribution of backbone (φ, ψ) torsions, with points in the α and β basins reflecting secondary structure content. The PAE plot shows AlphaFold's inter-residue confidence as a color matrix.

InterPro / GO / CATH / organism. The annotation block draws on four external resources. InterPro: which protein families and domains the sequence belongs to. GO: standardized terms for what the protein does, what process it participates in, and where in the cell it acts. CATH: which structural fold it has in the CATH hierarchy. Organism: the species of origin.

Nearest PDB structures. Structural nearest neighbors (via Foldseek easy-search vs the PDB). Reported per hit: target PDB id, E-value, and alignment TM-score. A TM-score above ~0.5 is the conventional threshold for 'same fold'.

Predicted aligned error. Predicted aligned error is AlphaFold's pairwise confidence. Unlike pLDDT (per-residue), PAE is per-residue-pair and captures whether two parts of the structure are correctly placed relative to each other. Units are ångströms of expected positional error.

Solvent-accessible surface area. SASA measures how much of the protein is reachable by solvent. It is computed by rolling a water-sized probe over the atomic surface and summing the exposed area (Å²). Per-residue SASA distinguishes core (buried, low SASA) from surface (exposed, high SASA) residues; total SASA is a whole-molecule size measure.

B-factor. Crystallographic B-factors measure how much each atom's electron density is smeared out, in Å². They rise in mobile loops and surface residues and fall in the buried interior. In AlphaFold models this column is repurposed to hold pLDDT instead.

pLDDT. For AlphaFold models, the B-factor field carries pLDDT — the model's own estimate of local accuracy on a 0–100 scale. Regions with pLDDT<50 should be treated as essentially unmodeled; they often correspond to intrinsically disordered segments.

Backbone torsions (φ/ψ). φ (phi) and ψ (psi) are the two rotatable backbone dihedrals per residue: φ is the C(i-1)–N–Cα–C torsion, ψ is the N–Cα–C–N(i+1) torsion, both in degrees on (−180°, 180°]. α-helical residues cluster near (−60°, −45°); β-strand residues near (−120°, +130°). A Ramachandran plot is simply a scatter of (φ, ψ) for every residue.

Radius of gyration, Cα contacts, bounding box. Radius of gyration (Rg) is the root-mean-square distance of Cα atoms from their centroid — a single number for overall size and compactness. A globular domain of N residues has Rg ≈ 2.2·N^0.38 Å; an extended or disordered chain has a much larger Rg. The Cα contact count is the number of residue pairs whose Cα atoms are within 8 Å and are more than four positions apart in sequence — a standard proxy for tertiary packing density. The bounding box is the smallest axis-aligned box enclosing all Cα atoms.

Secondary structure (3-state, P-SEA). Three-state secondary structure (P-SEA) collapses the eight DSSP classes into helix (a), strand (b), and coil (c). P-SEA assigns these from Cα geometry alone — distances and angles — without requiring backbone oxygens, so it works on any Cα trace.

Secondary structure (8-state, DSSP). Secondary structure is the local, repeating backbone conformation. DSSP classifies it into eight states by reading the hydrogen-bond network: three helix types (H, G, I), two β types (E, B), two non-regular types (T, S), and unstructured coil (-).

Foldseek 3Di. The Foldseek 3Di string encodes local tertiary geometry as a 20-letter alphabet — one character per residue — derived from the relative positions of nearby Cα atoms. Unlike the amino-acid sequence, 3Di is a direct function of the 3D structure, so two proteins with the same fold have similar 3Di strings even at low sequence identity.

mmCIF coordinates. Structure coordinates are given as an mmCIF _atom_site loop: one row per atom with element, residue name, chain id, sequence number, and x/y/z position in Å. Only the four main-chain atoms per residue are included here; side chains are omitted to keep the record compact.

Sequence. This is the polypeptide sequence — one letter per residue, N-terminus first. Length ranges from a few dozen residues for small domains to over a thousand for large multi-domain proteins.